Protein AF-A0AAX6GDY0-F1 (afdb_monomer)

Organism: Iris pallida (NCBI:txid29817)

Sequence (191 aa):
MEAPSLFSLCMKTVSVAIIHGCDYLHDIFDLPSYVFDNLIVNLPPLALHNLHQLSNDDCGRRGFTAYSIDNQRKCGRYDEFDAAWNALYKKRWPENIKRMQTTSSVTLEHGVEICKSVNHSPDWLQLYWEAHLQNCLDEVTERALLPAFDGHISGVEVSDSILNSIGYMGGRTHDYSRLSYHCNKFGQYAR

Solvent-accessible surface area (backbone atoms only — not comparable to full-atom values): 11540 Å² total; per-residue (Å²): 133,82,79,79,50,71,65,58,53,51,52,52,53,51,38,51,40,48,61,73,62,52,96,63,63,70,60,60,76,72,45,58,64,76,58,41,55,57,45,55,67,68,44,38,57,49,25,45,49,48,54,51,51,53,55,56,53,53,58,70,69,60,64,89,70,91,79,69,102,57,69,68,67,65,55,53,56,53,58,56,51,47,53,31,31,43,51,53,39,48,72,76,42,57,68,58,53,56,52,58,56,55,60,68,68,71,73,82,80,76,95,69,94,65,99,72,72,82,87,67,73,77,62,30,62,47,53,42,43,30,53,49,51,50,55,51,50,55,58,48,50,64,50,61,72,39,92,83,48,86,80,57,68,57,69,41,67,55,54,69,65,62,42,47,70,34,52,59,86,70,81,88,55,73,59,75,40,15,42,44,42,53,46,70,75,44,42,90,38,62,130

Secondary structure (DSSP, 8-state):
-PPPPHHHHHHHHHHHHHHHT-TTGGGGGGS-HHHHHHHHHHS-HHHHHHHHHHHHHHHHHS------S-HHHHHHHHHHHHHHHHHHHHHH-HHHHHHHHHHHHSS-SS-------------HHHHHHHHHHHHHHHHHHHHHTSTT--S-GGGPBPPHHHHHHTT--SS--HHHHBHHHHHHHHGGG--

Foldseek 3Di:
DDDDDPVRVVLLVLLVCLLVPPPCLVVLVVDDPVVNLVSLLPHFQSSNVSNVVVLVVVVVVPPDPPDDPPVVVVVVVVVSSQVSLVVLCCVVCVPVVVVVVVVVVPPPDDDDDDPDDDPPDPRSNLVNLQVLLVLQVVQLVVVCPDPPDPPCSQQDFDDVVSCVSRPNPDDDPSLVRGSVNSCVVRVVSHD

Radius of gyration: 19.89 Å; Cα contacts (8 Å, |Δi|>4): 119; chains: 1; bounding box: 56×40×47 Å

pLDDT: mean 77.29, std 18.21, range [34.06, 96.5]

Mean predicted aligned error: 10.9 Å

Structure (mmCIF, N/CA/C/O backbone):
data_AF-A0AAX6GDY0-F1
#
_entry.id   AF-A0AAX6GDY0-F1
#
loop_
_atom_site.group_PDB
_atom_site.id
_atom_site.type_symbol
_atom_site.label_atom_id
_atom_site.label_alt_id
_atom_site.label_comp_id
_atom_site.label_asym_id
_atom_site.label_entity_id
_atom_site.label_seq_id
_atom_site.pdbx_PDB_ins_code
_atom_site.Cartn_x
_atom_site.Cartn_y
_atom_site.Cartn_z
_atom_site.occupancy
_atom_site.B_iso_or_equiv
_atom_site.auth_seq_id
_atom_site.auth_comp_id
_atom_site.auth_asym_id
_atom_site.auth_atom_id
_atom_site.pdbx_PDB_mod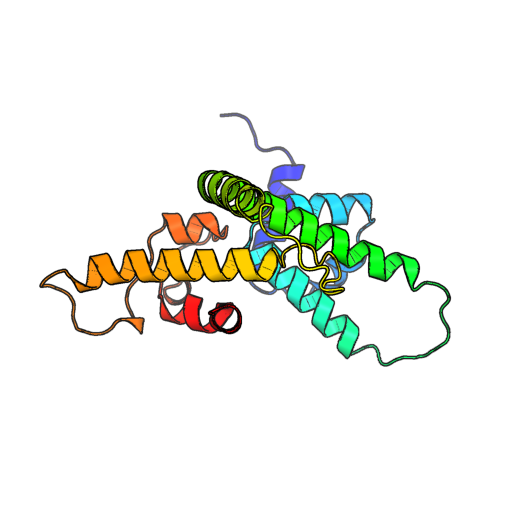el_num
ATOM 1 N N . MET A 1 1 ? -13.009 19.286 -17.060 1.00 50.59 1 MET A N 1
ATOM 2 C CA . MET A 1 1 ? -12.425 17.946 -16.853 1.00 50.59 1 MET A CA 1
ATOM 3 C C . MET A 1 1 ? -11.354 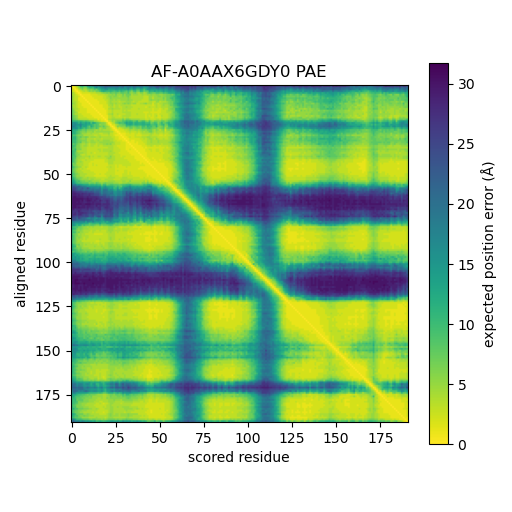17.776 -17.902 1.00 50.59 1 MET A C 1
ATOM 5 O O . MET A 1 1 ? -11.669 17.891 -19.079 1.00 50.59 1 MET A O 1
ATOM 9 N N . GLU A 1 2 ? -10.105 17.622 -17.485 1.00 72.56 2 GLU A N 1
ATOM 10 C CA . GLU A 1 2 ? -9.000 17.339 -18.399 1.00 72.56 2 GLU A CA 1
ATOM 11 C C . GLU A 1 2 ? -9.065 15.860 -18.796 1.00 72.56 2 GLU A C 1
ATOM 13 O O . GLU A 1 2 ? -9.346 15.005 -17.952 1.00 72.56 2 GLU A O 1
ATOM 18 N N . ALA A 1 3 ? -8.907 15.560 -20.086 1.00 79.88 3 ALA A N 1
ATOM 19 C CA . ALA A 1 3 ? -8.934 14.181 -20.555 1.00 79.88 3 ALA A CA 1
ATOM 20 C C . ALA A 1 3 ? -7.693 13.441 -20.021 1.00 79.88 3 ALA A C 1
ATOM 22 O O . ALA A 1 3 ? -6.592 13.993 -20.090 1.00 79.88 3 ALA A O 1
ATOM 23 N N . PRO A 1 4 ? -7.833 12.210 -19.493 1.00 81.88 4 PRO A N 1
ATOM 24 C CA . PRO A 1 4 ? -6.684 11.455 -19.017 1.00 81.88 4 PRO A CA 1
ATOM 25 C C . PRO A 1 4 ? -5.718 11.202 -20.174 1.00 81.88 4 PRO A C 1
ATOM 27 O O . PRO A 1 4 ? -6.131 10.858 -21.284 1.00 81.88 4 PRO A O 1
ATOM 30 N N . SER A 1 5 ? -4.421 11.355 -19.911 1.00 88.44 5 SER A N 1
ATOM 31 C CA . SER A 1 5 ? -3.400 11.018 -20.898 1.00 88.44 5 SER A CA 1
ATOM 32 C C . SER A 1 5 ? -3.428 9.519 -21.207 1.00 88.44 5 SER A C 1
ATOM 34 O O . SER A 1 5 ? -3.775 8.699 -20.350 1.00 88.44 5 SER A O 1
ATOM 36 N N . LEU A 1 6 ? -2.999 9.145 -22.417 1.00 85.94 6 LEU A N 1
ATOM 37 C CA . LEU A 1 6 ? -2.826 7.737 -22.792 1.00 85.94 6 LEU A CA 1
ATOM 38 C C . LEU A 1 6 ? -1.946 7.002 -21.773 1.00 85.94 6 LEU A C 1
ATOM 40 O O . LEU A 1 6 ? -2.270 5.896 -21.358 1.00 85.94 6 LEU A O 1
ATOM 44 N N . PHE A 1 7 ? -0.878 7.657 -21.313 1.00 82.12 7 PHE A N 1
ATOM 45 C CA . PHE A 1 7 ? 0.005 7.118 -20.285 1.00 82.12 7 PHE A CA 1
ATOM 46 C C . PHE A 1 7 ? -0.748 6.802 -18.986 1.00 82.12 7 PHE A C 1
ATOM 48 O O . PHE A 1 7 ? -0.642 5.691 -18.477 1.00 82.12 7 PHE A O 1
ATOM 55 N N . SER A 1 8 ? -1.565 7.734 -18.481 1.00 82.25 8 SER A N 1
ATOM 56 C CA . SER A 1 8 ? -2.367 7.521 -17.269 1.00 82.25 8 SER A CA 1
ATOM 57 C C . SER A 1 8 ? -3.349 6.356 -17.424 1.00 82.25 8 SER A C 1
ATOM 59 O O . SER A 1 8 ? -3.498 5.542 -16.509 1.00 82.25 8 SER A O 1
ATOM 61 N N . LEU A 1 9 ? -3.978 6.233 -18.595 1.00 85.31 9 LEU A N 1
ATOM 62 C CA . LEU A 1 9 ? -4.912 5.148 -18.880 1.00 85.31 9 LEU A CA 1
ATOM 63 C C . LEU A 1 9 ? -4.205 3.784 -18.951 1.00 85.31 9 LEU A C 1
ATOM 65 O O . LEU A 1 9 ? -4.679 2.815 -18.351 1.00 85.31 9 LEU A O 1
ATOM 69 N N . CYS A 1 10 ? -3.051 3.716 -19.620 1.00 83.44 10 CYS A N 1
ATOM 70 C CA . CYS A 1 10 ? -2.217 2.516 -19.670 1.00 83.44 10 CYS A CA 1
ATOM 71 C C . CYS A 1 10 ? -1.750 2.114 -18.267 1.00 83.44 10 CYS A C 1
ATOM 73 O O . CYS A 1 10 ? -1.941 0.971 -17.865 1.00 83.44 10 CYS A O 1
ATOM 75 N N . MET A 1 11 ? -1.233 3.065 -17.485 1.00 83.31 11 MET A N 1
ATOM 76 C CA . MET A 1 11 ? -0.788 2.836 -16.109 1.00 83.31 11 MET A CA 1
ATOM 77 C C . MET A 1 11 ? -1.899 2.282 -15.221 1.00 83.31 11 MET A C 1
ATOM 79 O O . MET A 1 11 ? -1.684 1.320 -14.482 1.00 83.31 11 MET A O 1
ATOM 83 N N . LYS A 1 12 ? -3.107 2.848 -15.315 1.00 84.38 12 LYS A N 1
ATOM 84 C CA . LYS A 1 12 ? -4.273 2.351 -14.578 1.00 84.38 12 LYS A CA 1
ATOM 85 C C . LYS A 1 12 ? -4.615 0.917 -14.981 1.00 84.38 12 LYS A C 1
ATOM 87 O O . LYS A 1 12 ? -4.848 0.084 -14.112 1.00 84.38 12 LYS A O 1
ATOM 92 N N . THR A 1 13 ? -4.607 0.630 -16.279 1.00 86.06 13 THR A N 1
ATOM 93 C CA . THR A 1 13 ? -4.926 -0.701 -16.819 1.00 86.06 13 THR A CA 1
ATOM 94 C C . THR A 1 13 ? -3.914 -1.747 -16.353 1.00 86.06 13 THR A C 1
ATOM 96 O O . THR A 1 13 ? -4.306 -2.793 -15.842 1.00 86.06 13 THR A O 1
ATOM 99 N N . VAL A 1 14 ? -2.619 -1.436 -16.439 1.00 85.75 14 VAL A N 1
ATOM 100 C CA . VAL A 1 14 ? -1.543 -2.324 -15.977 1.00 85.75 14 VAL A CA 1
ATOM 101 C C . VAL A 1 14 ? -1.612 -2.527 -14.462 1.00 85.75 14 VAL A C 1
ATOM 103 O O . VAL A 1 14 ? -1.531 -3.659 -13.996 1.00 85.75 14 VAL A O 1
ATOM 106 N N . SER A 1 15 ? -1.847 -1.466 -13.684 1.00 86.19 15 SER A N 1
ATOM 107 C CA . SER A 1 15 ? -1.993 -1.572 -12.224 1.00 86.19 15 SER A CA 1
ATOM 108 C C . SER A 1 15 ? -3.141 -2.504 -11.835 1.00 86.19 15 SER A C 1
ATOM 110 O O . SER A 1 15 ? -2.982 -3.353 -10.962 1.00 86.19 15 SER A O 1
ATOM 112 N N . VAL A 1 16 ? -4.291 -2.378 -12.505 1.00 85.12 16 VAL A N 1
ATOM 113 C CA . VAL A 1 16 ? -5.443 -3.264 -12.297 1.00 85.12 16 VAL A CA 1
ATOM 114 C C . VAL A 1 16 ? -5.083 -4.706 -12.654 1.00 85.12 16 VAL A C 1
ATOM 116 O O . VAL A 1 16 ? -5.381 -5.600 -11.866 1.00 85.12 16 VAL A O 1
ATOM 119 N N . ALA A 1 17 ? -4.405 -4.946 -13.779 1.00 84.75 17 ALA A N 1
ATOM 120 C CA . ALA A 1 17 ? -3.981 -6.290 -14.176 1.00 84.75 17 ALA A CA 1
ATOM 121 C C . ALA A 1 17 ? -3.024 -6.938 -13.154 1.00 84.75 17 ALA A C 1
ATOM 123 O O . ALA A 1 17 ? -3.185 -8.109 -12.810 1.00 84.75 17 ALA A O 1
ATOM 124 N N . ILE A 1 18 ? -2.075 -6.166 -12.609 1.00 85.50 18 ILE A N 1
ATOM 125 C CA . ILE A 1 18 ? -1.142 -6.628 -11.566 1.00 85.50 18 ILE A CA 1
ATOM 126 C C . ILE A 1 18 ? -1.875 -6.950 -10.257 1.00 85.50 18 ILE A C 1
ATOM 128 O O . ILE A 1 18 ? -1.566 -7.940 -9.593 1.00 85.50 18 ILE A O 1
ATOM 132 N N . ILE A 1 19 ? -2.849 -6.127 -9.861 1.00 84.06 19 ILE A N 1
ATOM 133 C CA . ILE A 1 19 ? -3.598 -6.326 -8.611 1.00 84.06 19 ILE A CA 1
ATOM 134 C C . ILE A 1 19 ? -4.432 -7.610 -8.657 1.00 84.06 19 ILE A C 1
ATOM 136 O O . ILE A 1 19 ? -4.470 -8.340 -7.667 1.00 84.06 19 ILE A O 1
ATOM 140 N N . HIS A 1 20 ? -5.076 -7.890 -9.791 1.00 80.81 20 HIS A N 1
ATOM 141 C CA . HIS A 1 20 ? -5.985 -9.032 -9.934 1.00 80.81 20 HIS A CA 1
ATOM 142 C C . HIS A 1 20 ? -5.288 -10.326 -10.381 1.00 80.81 20 HIS A C 1
ATOM 144 O O . HIS A 1 20 ? -5.951 -11.354 -10.469 1.00 80.81 20 HIS A O 1
ATOM 150 N N . GLY A 1 21 ? -3.974 -10.294 -10.632 1.00 70.94 21 GLY A N 1
ATOM 151 C CA . GLY A 1 21 ? -3.195 -11.494 -10.939 1.00 70.94 21 GLY A CA 1
ATOM 152 C C . GLY A 1 21 ? -3.463 -12.059 -12.334 1.00 70.94 21 GLY A C 1
ATOM 153 O O . GLY A 1 21 ? -3.808 -13.228 -12.457 1.00 70.94 21 GLY A O 1
ATOM 154 N N . CYS A 1 22 ? -3.334 -11.246 -13.388 1.00 70.31 22 CYS A N 1
ATOM 155 C CA . CYS A 1 22 ? -3.431 -11.744 -14.766 1.00 70.31 22 CYS A CA 1
ATOM 156 C C . CYS A 1 22 ? -2.330 -12.774 -15.106 1.00 70.31 22 CYS A C 1
ATOM 158 O O . CYS A 1 22 ? -1.204 -12.674 -14.632 1.00 70.31 22 CYS A O 1
ATOM 160 N N . ASP A 1 23 ? -2.616 -13.715 -16.009 1.00 67.62 23 ASP A N 1
ATOM 161 C CA . ASP A 1 23 ? -1.700 -14.824 -16.344 1.00 67.62 23 ASP A CA 1
ATOM 162 C C . ASP A 1 23 ? -0.388 -14.392 -17.042 1.00 67.62 23 ASP A C 1
ATOM 164 O O . ASP A 1 23 ? 0.569 -15.160 -17.111 1.00 67.62 23 ASP A O 1
ATOM 168 N N . TYR A 1 24 ? -0.314 -13.148 -17.529 1.00 68.06 24 TYR A N 1
ATOM 169 C CA . TYR A 1 24 ? 0.787 -12.620 -18.351 1.00 68.06 24 TYR A CA 1
ATOM 170 C C . TYR A 1 24 ? 1.698 -11.627 -17.607 1.00 68.06 24 TYR A C 1
ATOM 172 O O . TYR A 1 24 ? 2.372 -10.808 -18.226 1.00 68.06 24 TYR A O 1
ATOM 180 N N . LEU A 1 25 ? 1.724 -11.644 -16.268 1.00 73.94 25 LEU A N 1
ATOM 181 C CA . LEU A 1 25 ? 2.529 -10.677 -15.501 1.00 73.94 25 LEU A CA 1
ATOM 182 C C . LEU A 1 25 ? 4.043 -10.831 -15.707 1.00 73.94 25 LEU A C 1
ATOM 184 O O . LEU A 1 25 ? 4.781 -9.880 -15.456 1.00 73.94 25 LEU A O 1
ATOM 188 N N . HIS A 1 26 ? 4.507 -11.979 -16.207 1.00 74.75 26 HIS A N 1
ATOM 189 C CA . HIS A 1 26 ? 5.915 -12.173 -16.557 1.00 74.75 26 HIS A CA 1
ATOM 190 C C . HIS A 1 26 ? 6.367 -11.277 -17.722 1.00 74.75 26 HIS A C 1
ATOM 192 O O . HIS A 1 26 ? 7.489 -10.776 -17.688 1.00 74.75 26 HIS A O 1
ATOM 198 N N . ASP A 1 27 ? 5.475 -10.968 -18.668 1.00 79.81 27 ASP A N 1
ATOM 199 C CA . ASP A 1 27 ? 5.770 -10.121 -19.834 1.00 79.81 27 ASP A CA 1
ATOM 200 C C . ASP A 1 27 ? 6.114 -8.674 -19.424 1.00 79.81 27 ASP A C 1
ATOM 202 O O . ASP A 1 27 ? 6.772 -7.937 -20.159 1.00 79.81 27 ASP A O 1
ATOM 206 N N . ILE A 1 28 ? 5.713 -8.250 -18.216 1.00 81.62 28 ILE A N 1
ATOM 207 C CA . ILE A 1 28 ? 6.062 -6.932 -17.663 1.00 81.62 28 ILE A CA 1
ATOM 208 C C . ILE A 1 28 ? 7.580 -6.805 -17.481 1.00 81.62 28 ILE A C 1
ATOM 210 O O . ILE A 1 28 ? 8.132 -5.718 -17.652 1.00 81.62 28 ILE A O 1
ATOM 214 N N . PHE A 1 29 ? 8.275 -7.902 -17.170 1.00 80.25 29 PHE A N 1
ATOM 215 C CA . PHE A 1 29 ? 9.726 -7.890 -16.969 1.00 80.25 29 PHE A CA 1
ATOM 216 C C . PHE A 1 29 ? 10.528 -7.823 -18.277 1.00 80.25 29 PHE A C 1
ATOM 218 O O . PHE A 1 29 ? 11.725 -7.506 -18.217 1.00 80.25 29 PHE A O 1
ATOM 225 N N . ASP A 1 30 ? 9.869 -8.073 -19.415 1.00 82.25 30 ASP A N 1
ATOM 226 C CA . ASP A 1 30 ? 10.417 -7.962 -20.773 1.00 82.25 30 ASP A CA 1
ATOM 227 C C . ASP A 1 30 ? 10.269 -6.547 -21.360 1.00 82.25 30 ASP A C 1
ATOM 229 O O . ASP A 1 30 ? 10.781 -6.254 -22.445 1.00 82.25 30 ASP A O 1
ATOM 233 N N . LEU A 1 31 ? 9.600 -5.637 -20.642 1.00 81.81 31 LEU A N 1
ATOM 234 C CA . LEU A 1 31 ? 9.494 -4.240 -21.045 1.00 81.81 31 LEU A CA 1
ATOM 235 C C . LEU A 1 31 ? 10.879 -3.566 -21.098 1.00 81.81 31 LEU A C 1
ATOM 237 O O . LEU A 1 31 ? 11.759 -3.863 -20.282 1.00 81.81 31 LEU A O 1
ATOM 241 N N . PRO A 1 32 ? 11.080 -2.596 -22.013 1.00 83.75 32 PRO A N 1
ATOM 242 C CA . PRO A 1 32 ? 12.267 -1.749 -21.994 1.00 83.75 32 PRO A CA 1
ATOM 243 C C . PRO A 1 32 ? 12.457 -1.100 -20.618 1.00 83.75 32 PRO A C 1
ATOM 245 O O . PRO A 1 32 ? 11.481 -0.637 -20.028 1.00 83.75 32 PRO A O 1
ATOM 248 N N . SER A 1 33 ? 13.703 -1.003 -20.136 1.00 80.50 33 SER A N 1
ATOM 249 C CA . SER A 1 33 ? 14.002 -0.519 -18.776 1.00 80.50 33 SER A CA 1
ATOM 250 C C . SER A 1 33 ? 13.342 0.823 -18.477 1.00 80.50 33 SER A C 1
ATOM 252 O O . SER A 1 33 ? 12.595 0.928 -17.521 1.00 80.50 33 SER A O 1
ATOM 254 N N . TYR A 1 34 ? 13.452 1.803 -19.378 1.00 80.94 34 TYR A N 1
ATOM 255 C CA . TYR A 1 34 ? 12.824 3.112 -19.175 1.00 80.94 34 TYR A CA 1
ATOM 256 C C . TYR A 1 34 ? 11.296 3.043 -18.981 1.00 80.94 34 TYR A C 1
ATOM 258 O O . TYR A 1 34 ? 10.729 3.900 -18.306 1.00 80.94 34 TYR A O 1
ATOM 266 N N . VAL A 1 35 ? 10.608 2.068 -19.589 1.00 82.81 35 VAL A N 1
ATOM 267 C CA . VAL A 1 35 ? 9.160 1.859 -19.417 1.00 82.81 35 VAL A CA 1
ATOM 268 C C . VAL A 1 35 ? 8.892 1.203 -18.073 1.00 82.81 35 VAL A C 1
ATOM 270 O O . VAL A 1 35 ? 7.987 1.624 -17.361 1.00 82.81 35 VAL A O 1
ATOM 273 N N . PHE A 1 36 ? 9.683 0.190 -17.730 1.00 84.69 36 PHE A N 1
ATOM 274 C CA . PHE A 1 36 ? 9.570 -0.558 -16.484 1.00 84.69 36 PHE A CA 1
ATOM 275 C C . PHE A 1 36 ? 9.881 0.308 -15.253 1.00 84.69 36 PHE A C 1
ATOM 277 O O . PHE A 1 36 ? 9.119 0.311 -14.291 1.00 84.69 36 PHE A O 1
ATOM 284 N N . ASP A 1 37 ? 10.926 1.127 -15.315 1.00 85.19 37 ASP A N 1
ATOM 285 C CA . ASP A 1 37 ? 11.319 2.035 -14.236 1.00 85.19 37 ASP A CA 1
ATOM 286 C C . ASP A 1 37 ? 10.221 3.087 -14.011 1.00 85.19 37 ASP A C 1
ATOM 288 O O . ASP A 1 37 ? 9.790 3.338 -12.884 1.00 85.19 37 ASP A O 1
ATOM 292 N N . ASN A 1 38 ? 9.679 3.645 -15.104 1.00 85.19 38 ASN A N 1
ATOM 293 C CA . ASN A 1 38 ? 8.527 4.546 -15.040 1.00 85.19 38 ASN A CA 1
ATOM 294 C C . ASN A 1 38 ? 7.256 3.846 -14.542 1.00 85.19 38 ASN A C 1
ATOM 296 O O . ASN A 1 38 ? 6.426 4.488 -13.900 1.00 85.19 38 ASN A O 1
ATOM 300 N N . LEU A 1 39 ? 7.079 2.556 -14.826 1.00 87.31 39 LEU A N 1
ATOM 301 C CA . LEU A 1 39 ? 5.974 1.772 -14.287 1.00 87.31 39 LEU A CA 1
ATOM 302 C C . LEU A 1 39 ? 6.114 1.688 -12.762 1.00 87.31 39 LEU A C 1
ATOM 304 O O . LEU A 1 39 ? 5.214 2.144 -12.061 1.00 87.31 39 LEU A O 1
ATOM 308 N N . ILE A 1 40 ? 7.255 1.206 -12.256 1.00 88.81 40 ILE A N 1
ATOM 309 C CA . ILE A 1 40 ? 7.536 1.015 -10.822 1.00 88.81 40 ILE A CA 1
ATOM 310 C C . ILE A 1 40 ? 7.222 2.269 -10.000 1.00 88.81 40 ILE A C 1
ATOM 312 O O . ILE A 1 40 ? 6.473 2.189 -9.025 1.00 88.81 40 ILE A O 1
ATOM 316 N N . VAL A 1 41 ? 7.734 3.434 -10.406 1.00 88.94 41 VAL A N 1
ATOM 317 C CA . VAL A 1 41 ? 7.577 4.679 -9.626 1.00 88.94 41 VAL A CA 1
ATOM 318 C C . VAL A 1 41 ? 6.139 5.207 -9.597 1.00 88.94 41 VAL A C 1
ATOM 320 O O . VAL A 1 41 ? 5.803 6.039 -8.755 1.00 88.94 41 VAL A O 1
ATOM 323 N N . ASN A 1 42 ? 5.286 4.739 -10.511 1.00 88.88 42 ASN A N 1
ATOM 324 C CA . ASN A 1 42 ? 3.893 5.162 -10.631 1.00 88.88 42 ASN A CA 1
ATOM 325 C C . ASN A 1 42 ? 2.892 4.092 -10.163 1.00 88.88 42 ASN A C 1
ATOM 327 O O . ASN A 1 42 ? 1.686 4.359 -10.160 1.00 88.88 42 ASN A O 1
ATOM 331 N N . LEU A 1 43 ? 3.351 2.896 -9.775 1.00 91.38 43 LEU A N 1
ATOM 332 C CA . LEU A 1 43 ? 2.461 1.843 -9.298 1.00 91.38 43 LEU A CA 1
ATOM 333 C C . LEU A 1 43 ? 1.886 2.181 -7.915 1.00 91.38 43 LEU A C 1
ATOM 335 O O . LEU A 1 43 ? 2.593 2.684 -7.037 1.00 91.38 43 LEU A O 1
ATOM 339 N N . PRO A 1 44 ? 0.604 1.859 -7.673 1.00 92.88 44 PRO A N 1
ATOM 340 C CA . PRO A 1 44 ? 0.078 1.881 -6.324 1.00 92.88 44 PRO A CA 1
ATOM 341 C C . PRO A 1 44 ? 0.734 0.799 -5.448 1.00 92.88 44 PRO A C 1
ATOM 343 O O . PRO A 1 44 ? 1.182 -0.223 -5.974 1.00 92.88 44 PRO A O 1
ATOM 346 N N . PRO A 1 45 ? 0.708 0.956 -4.113 1.00 94.62 45 PRO A N 1
ATOM 347 C CA . PRO A 1 45 ? 1.363 0.038 -3.179 1.00 94.62 45 PRO A CA 1
ATOM 348 C C . PRO A 1 45 ? 1.001 -1.435 -3.377 1.00 94.62 45 PRO A C 1
ATOM 350 O O . PRO A 1 45 ? 1.887 -2.285 -3.397 1.00 94.62 45 PRO A O 1
ATOM 353 N N . LEU A 1 46 ? -0.281 -1.760 -3.573 1.00 92.12 46 LEU A N 1
ATOM 354 C CA . LEU A 1 46 ? -0.703 -3.149 -3.759 1.00 92.12 46 LEU A CA 1
ATOM 355 C C . LEU A 1 46 ? -0.141 -3.752 -5.056 1.00 92.12 46 LEU A C 1
ATOM 357 O O . LEU A 1 46 ? 0.330 -4.887 -5.054 1.00 92.12 46 LEU A O 1
ATOM 361 N N . ALA A 1 47 ? -0.147 -2.983 -6.149 1.00 91.25 47 ALA A N 1
ATOM 362 C CA . ALA A 1 47 ? 0.417 -3.432 -7.419 1.00 91.25 47 ALA A CA 1
ATOM 363 C C . ALA A 1 47 ? 1.944 -3.569 -7.335 1.00 91.25 47 ALA A C 1
ATOM 365 O O . ALA A 1 47 ? 2.495 -4.572 -7.780 1.00 91.25 47 ALA A O 1
ATOM 366 N N . LEU A 1 48 ? 2.622 -2.598 -6.713 1.00 93.25 48 LEU A N 1
ATOM 367 C CA . LEU A 1 48 ? 4.068 -2.640 -6.510 1.00 93.25 48 LEU A CA 1
ATOM 368 C C . LEU A 1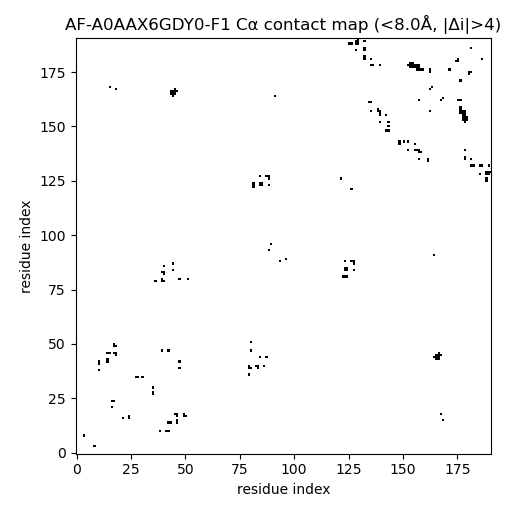 48 ? 4.479 -3.858 -5.674 1.00 93.25 48 LEU A C 1
ATOM 370 O O . LEU A 1 48 ? 5.461 -4.519 -5.995 1.00 93.25 48 LEU A O 1
ATOM 374 N N . HIS A 1 49 ? 3.711 -4.189 -4.634 1.00 92.12 49 HIS A N 1
ATOM 375 C CA . HIS A 1 49 ? 3.953 -5.365 -3.802 1.00 92.12 49 HIS A CA 1
ATOM 376 C C . HIS A 1 49 ? 3.802 -6.673 -4.573 1.00 92.12 49 HIS A C 1
ATOM 378 O O . HIS A 1 49 ? 4.699 -7.509 -4.506 1.00 92.12 49 HIS A O 1
ATOM 384 N N . ASN A 1 50 ? 2.723 -6.832 -5.344 1.00 89.62 50 ASN A N 1
ATOM 385 C CA . ASN A 1 50 ? 2.539 -8.016 -6.184 1.00 89.62 50 ASN A CA 1
ATOM 386 C C . ASN A 1 50 ? 3.681 -8.157 -7.206 1.00 89.62 50 ASN A C 1
ATOM 388 O O . ASN A 1 50 ? 4.226 -9.245 -7.366 1.00 89.62 50 ASN A O 1
ATOM 392 N N . LEU A 1 51 ? 4.090 -7.058 -7.853 1.00 88.31 51 LEU A N 1
ATOM 393 C CA . LEU A 1 51 ? 5.201 -7.073 -8.808 1.00 88.31 51 LEU A CA 1
ATOM 394 C C . LEU A 1 51 ? 6.544 -7.410 -8.133 1.00 88.31 51 LEU A C 1
ATOM 396 O O . LEU A 1 51 ? 7.324 -8.193 -8.674 1.00 88.31 51 LEU A O 1
ATOM 400 N N . HIS A 1 52 ? 6.801 -6.866 -6.939 1.00 88.25 52 HIS A N 1
ATOM 401 C CA . HIS A 1 52 ? 8.006 -7.166 -6.163 1.00 88.25 52 HIS A CA 1
ATOM 402 C C . HIS A 1 52 ? 8.034 -8.644 -5.720 1.00 88.25 52 HIS A C 1
ATOM 404 O O . HIS A 1 52 ? 9.063 -9.302 -5.856 1.00 88.25 52 HIS A O 1
ATOM 410 N N . GLN A 1 53 ? 6.908 -9.212 -5.268 1.00 85.50 53 GLN A N 1
ATOM 411 C CA . GLN A 1 53 ? 6.822 -10.642 -4.931 1.00 85.50 53 GLN A CA 1
ATOM 412 C C . GLN A 1 53 ? 7.137 -11.537 -6.135 1.00 85.50 53 GLN A C 1
ATOM 414 O O . GLN A 1 53 ? 7.969 -12.435 -6.024 1.00 85.50 53 GLN A O 1
ATOM 419 N N . LEU A 1 54 ? 6.558 -11.235 -7.302 1.00 82.88 54 LEU A N 1
ATOM 420 C CA . LEU A 1 54 ? 6.833 -11.974 -8.539 1.00 82.88 54 LEU A CA 1
ATOM 421 C C . LEU A 1 54 ? 8.318 -11.934 -8.928 1.00 82.88 54 LEU A C 1
ATOM 423 O O . LEU A 1 54 ? 8.869 -12.942 -9.367 1.00 82.88 54 LEU A O 1
ATOM 427 N N . SER A 1 55 ? 8.979 -10.789 -8.732 1.00 80.06 55 SER A N 1
ATOM 428 C CA . SER A 1 55 ? 10.417 -10.652 -8.987 1.00 80.06 55 SER A CA 1
ATOM 429 C C . SER A 1 55 ? 11.266 -11.540 -8.067 1.00 80.06 55 SER A C 1
ATOM 431 O O . SER A 1 55 ? 12.288 -12.078 -8.499 1.00 80.06 55 SER A O 1
ATOM 433 N N . ASN A 1 56 ? 10.865 -11.700 -6.803 1.00 74.19 56 ASN A N 1
ATOM 434 C CA . ASN A 1 56 ? 11.585 -12.533 -5.837 1.00 74.19 56 ASN A CA 1
ATOM 435 C C . ASN A 1 56 ? 11.382 -14.034 -6.111 1.00 74.19 56 ASN A C 1
ATOM 437 O O . ASN A 1 56 ? 12.339 -14.807 -6.019 1.00 74.19 56 ASN A O 1
ATOM 441 N N . ASP A 1 57 ? 10.179 -14.435 -6.526 1.00 68.25 57 ASP A N 1
ATOM 442 C CA . ASP A 1 57 ? 9.856 -15.827 -6.859 1.00 68.25 57 ASP A CA 1
ATOM 443 C C . ASP A 1 57 ? 10.579 -16.323 -8.126 1.00 68.25 57 ASP A C 1
ATOM 445 O O . ASP A 1 57 ? 11.074 -17.456 -8.160 1.00 68.25 57 ASP A O 1
ATOM 449 N N . ASP A 1 58 ? 10.714 -15.481 -9.160 1.00 59.16 58 ASP A N 1
ATOM 450 C CA . ASP A 1 58 ? 11.435 -15.845 -10.393 1.00 59.16 58 ASP A CA 1
ATOM 451 C C . ASP A 1 58 ? 12.948 -16.032 -10.149 1.00 59.16 58 ASP A C 1
ATOM 453 O O . ASP A 1 58 ? 13.595 -16.906 -10.739 1.00 59.16 58 ASP A O 1
ATOM 457 N N . CYS A 1 59 ? 13.510 -15.283 -9.192 1.00 50.16 59 CYS A N 1
ATOM 458 C CA . CYS A 1 59 ? 14.896 -15.441 -8.748 1.00 50.16 59 CYS A CA 1
ATOM 459 C C . CYS A 1 59 ? 15.143 -16.813 -8.089 1.00 50.16 59 CYS A C 1
ATOM 461 O O . CYS A 1 59 ? 16.183 -17.431 -8.319 1.00 50.16 59 CYS A O 1
ATOM 463 N N . GLY A 1 60 ? 14.171 -17.330 -7.328 1.00 43.44 60 GLY A N 1
ATOM 464 C CA . GLY A 1 60 ? 14.258 -18.646 -6.683 1.00 43.44 60 GLY A CA 1
ATOM 465 C C . GLY A 1 60 ? 14.079 -19.832 -7.638 1.00 43.44 60 GLY A C 1
ATOM 466 O O . GLY A 1 60 ? 14.603 -20.917 -7.382 1.00 43.44 60 GLY A O 1
ATOM 467 N N . ARG A 1 61 ? 13.363 -19.644 -8.756 1.00 43.31 61 ARG A N 1
ATOM 468 C CA . ARG A 1 61 ? 13.041 -20.717 -9.715 1.00 43.31 61 ARG A CA 1
ATOM 469 C C . ARG A 1 61 ? 14.112 -20.905 -10.795 1.00 43.31 61 ARG A C 1
ATOM 471 O O . ARG A 1 61 ? 14.308 -22.020 -11.284 1.00 43.31 61 ARG A O 1
ATOM 478 N N . ARG A 1 62 ? 14.845 -19.847 -11.152 1.00 43.25 62 ARG A N 1
ATOM 479 C CA . ARG A 1 62 ? 15.968 -19.916 -12.096 1.00 43.25 62 ARG A CA 1
ATOM 480 C C . ARG A 1 62 ? 17.249 -20.279 -11.340 1.00 43.25 62 ARG A C 1
ATOM 482 O O . ARG A 1 62 ? 18.081 -19.424 -11.054 1.00 43.25 62 ARG A O 1
ATOM 489 N N . GLY A 1 63 ? 17.370 -21.565 -10.996 1.00 36.34 63 GLY A N 1
ATOM 490 C CA . GLY A 1 63 ? 18.532 -22.131 -10.310 1.00 36.34 63 GLY A CA 1
ATOM 491 C C . GLY A 1 63 ? 19.855 -21.637 -10.899 1.00 36.34 63 GLY A C 1
ATOM 492 O O . GLY A 1 63 ? 19.976 -21.478 -12.113 1.00 36.34 63 GLY A O 1
ATOM 493 N N . PHE A 1 64 ? 20.821 -21.377 -10.017 1.00 37.88 64 PHE A N 1
ATOM 494 C CA . PHE A 1 64 ? 22.182 -20.921 -10.302 1.00 37.88 64 PHE A CA 1
ATOM 495 C C . PHE A 1 64 ? 22.851 -21.714 -11.444 1.00 37.88 64 PHE A C 1
ATOM 497 O O . PHE A 1 64 ? 23.632 -22.633 -11.211 1.00 37.88 64 PHE A O 1
ATOM 504 N N . THR A 1 65 ? 22.613 -21.340 -12.700 1.00 34.06 65 THR A N 1
ATOM 505 C CA . THR A 1 65 ? 23.496 -21.708 -13.805 1.00 34.06 65 THR A CA 1
ATOM 506 C C . THR A 1 65 ? 24.585 -20.653 -13.844 1.00 34.06 65 THR A C 1
ATOM 508 O O . THR A 1 65 ? 24.401 -19.551 -14.365 1.00 34.06 65 THR A O 1
ATOM 511 N N . ALA A 1 66 ? 25.699 -20.985 -13.201 1.00 40.88 66 ALA A N 1
ATOM 512 C CA . ALA A 1 66 ? 26.856 -20.138 -12.973 1.00 40.88 66 ALA A CA 1
ATOM 513 C C . ALA A 1 66 ? 27.654 -19.834 -14.256 1.00 40.88 66 ALA A C 1
ATOM 515 O O . ALA A 1 66 ? 28.850 -20.053 -14.2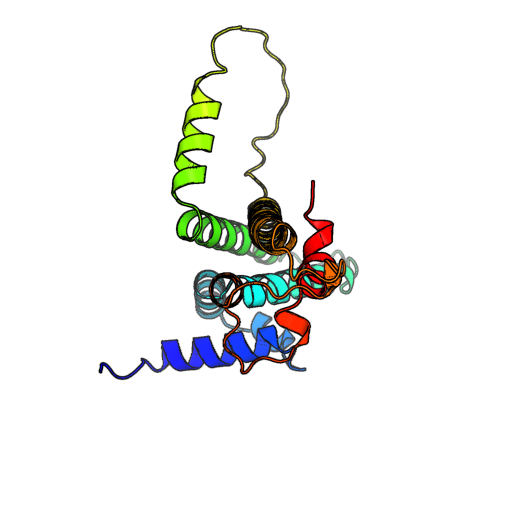71 1.00 40.88 66 ALA A O 1
ATOM 516 N N . TYR A 1 67 ? 27.029 -19.333 -15.325 1.00 38.16 67 TYR A N 1
ATOM 517 C CA . TYR A 1 67 ? 27.729 -18.783 -16.494 1.00 38.16 67 TYR A CA 1
ATOM 518 C C . TYR A 1 67 ? 26.853 -17.749 -17.210 1.00 38.16 67 TYR A C 1
ATOM 520 O O . TYR A 1 67 ? 26.319 -18.004 -18.284 1.00 38.16 67 TYR A O 1
ATOM 528 N N . SER A 1 68 ? 26.676 -16.565 -16.626 1.00 35.78 68 SER A N 1
ATOM 529 C CA . SER A 1 68 ? 26.261 -15.374 -17.380 1.00 35.78 68 SER A CA 1
ATOM 530 C C . SER A 1 68 ? 26.778 -14.123 -16.679 1.00 35.78 68 SER A C 1
ATOM 532 O O . SER A 1 68 ? 26.416 -13.830 -15.541 1.00 35.78 68 SER A O 1
ATOM 534 N N . ILE A 1 69 ? 27.651 -13.398 -17.373 1.00 38.72 69 ILE A N 1
ATOM 535 C CA . ILE A 1 69 ? 28.286 -12.133 -16.977 1.00 38.72 69 ILE A CA 1
ATOM 536 C C . ILE A 1 69 ? 27.256 -10.989 -17.118 1.00 38.72 69 ILE A C 1
ATOM 538 O O . ILE A 1 69 ? 27.513 -9.979 -17.749 1.00 38.72 69 ILE A O 1
ATOM 542 N N . ASP A 1 70 ? 26.055 -11.162 -16.557 1.00 39.56 70 ASP A N 1
ATOM 543 C CA . ASP A 1 70 ? 24.946 -10.190 -16.633 1.00 39.56 70 ASP A CA 1
ATOM 544 C C . ASP A 1 70 ? 24.323 -9.892 -15.254 1.00 39.56 70 ASP A C 1
ATOM 546 O O . ASP A 1 70 ? 23.247 -9.301 -15.134 1.00 39.56 70 ASP A O 1
ATOM 550 N N . ASN A 1 71 ? 25.026 -10.242 -14.173 1.00 40.72 71 ASN A N 1
ATOM 551 C CA . ASN A 1 71 ? 24.566 -10.010 -12.799 1.00 40.72 71 ASN A CA 1
ATOM 552 C C . ASN A 1 71 ? 24.494 -8.521 -12.398 1.00 40.72 71 ASN A C 1
ATOM 554 O O . ASN A 1 71 ? 23.960 -8.214 -11.337 1.00 40.72 71 ASN A O 1
ATOM 558 N N . GLN A 1 72 ? 24.957 -7.585 -13.236 1.00 42.16 72 GLN A N 1
ATOM 559 C CA . GLN A 1 72 ? 24.789 -6.147 -12.983 1.00 42.16 72 GLN A CA 1
ATOM 560 C C . GLN A 1 72 ? 23.357 -5.653 -13.240 1.00 42.16 72 GLN A C 1
ATOM 562 O O . GLN A 1 72 ? 22.868 -4.811 -12.494 1.00 42.16 72 GLN A O 1
ATOM 567 N N . ARG A 1 73 ? 22.639 -6.196 -14.235 1.00 46.19 73 ARG A N 1
ATOM 568 C CA . ARG A 1 73 ? 21.278 -5.724 -14.572 1.00 46.19 73 ARG A CA 1
ATOM 569 C C . ARG A 1 73 ? 20.217 -6.149 -13.559 1.00 46.19 73 ARG A C 1
ATOM 571 O O . ARG A 1 73 ? 19.216 -5.461 -13.402 1.00 46.19 73 ARG A O 1
ATOM 578 N N . LYS A 1 74 ? 20.429 -7.279 -12.879 1.00 49.31 74 LYS A N 1
ATOM 579 C CA . LYS A 1 74 ? 19.500 -7.799 -11.862 1.00 49.31 74 LYS A CA 1
ATOM 580 C C . LYS A 1 74 ? 19.633 -7.085 -10.515 1.00 49.31 74 LYS A C 1
ATOM 582 O O . LYS A 1 74 ? 18.659 -7.038 -9.777 1.00 49.31 74 LYS A O 1
ATOM 587 N N . CYS A 1 75 ? 20.806 -6.518 -10.221 1.00 47.00 75 CYS A N 1
ATOM 588 C CA . CYS A 1 75 ? 21.039 -5.762 -8.992 1.00 47.00 75 CYS A CA 1
ATOM 589 C C . CYS A 1 75 ? 20.450 -4.338 -9.054 1.00 47.00 75 CYS A C 1
ATOM 591 O O . CYS A 1 75 ? 19.933 -3.888 -8.042 1.00 47.00 75 CYS A O 1
ATOM 593 N N . GLY A 1 76 ? 20.446 -3.680 -10.228 1.00 49.72 76 GLY A N 1
ATOM 594 C CA . GLY A 1 76 ? 19.789 -2.367 -10.416 1.00 49.72 76 GLY A CA 1
ATOM 595 C C . GLY A 1 76 ? 18.291 -2.411 -10.089 1.00 49.72 76 GLY A C 1
ATOM 596 O O . GLY A 1 76 ? 17.842 -1.674 -9.217 1.00 49.72 76 GLY A O 1
ATOM 597 N N . ARG A 1 77 ? 17.623 -3.449 -10.630 1.00 61.00 77 ARG A N 1
ATOM 598 C CA . ARG A 1 77 ? 16.389 -4.118 -10.154 1.00 61.00 77 ARG A CA 1
ATOM 599 C C . ARG A 1 77 ? 15.816 -3.605 -8.829 1.00 61.00 77 ARG A C 1
ATOM 601 O O . ARG A 1 77 ? 14.691 -3.128 -8.707 1.00 61.00 77 ARG A O 1
ATOM 608 N N . TYR A 1 78 ? 16.589 -3.895 -7.789 1.00 61.72 78 TYR A N 1
ATOM 609 C CA . TYR A 1 78 ? 16.152 -3.845 -6.403 1.00 61.72 78 TYR A CA 1
ATOM 610 C C . TYR A 1 78 ? 16.191 -2.422 -5.837 1.00 61.72 78 TYR A C 1
ATOM 612 O O . TYR A 1 78 ? 15.307 -2.041 -5.067 1.00 61.72 78 TYR A O 1
ATOM 620 N N . ASP A 1 79 ? 17.160 -1.617 -6.279 1.00 69.88 79 ASP A N 1
ATOM 621 C CA . ASP A 1 79 ? 17.294 -0.215 -5.878 1.00 69.88 79 ASP A CA 1
ATOM 622 C C . ASP A 1 79 ? 16.087 0.608 -6.362 1.00 69.88 79 ASP A C 1
ATOM 624 O O . ASP A 1 79 ? 15.619 1.512 -5.665 1.00 69.88 79 ASP A O 1
ATOM 628 N N . GLU A 1 80 ? 15.518 0.255 -7.522 1.00 81.44 80 GLU A N 1
ATOM 629 C CA . GLU A 1 80 ? 14.312 0.899 -8.052 1.00 81.44 80 GLU A CA 1
ATOM 630 C C . GLU A 1 80 ? 13.061 0.605 -7.203 1.00 81.44 80 GLU A C 1
ATOM 632 O O . GLU A 1 80 ? 12.255 1.510 -6.957 1.00 81.44 80 GLU A O 1
ATOM 637 N N . PHE A 1 81 ? 12.908 -0.626 -6.696 1.00 87.38 81 PHE A N 1
ATOM 638 C CA . PHE A 1 81 ? 11.820 -0.963 -5.769 1.00 87.38 81 PHE A CA 1
ATOM 639 C C . PHE A 1 81 ? 11.973 -0.227 -4.439 1.00 87.38 81 PHE A C 1
ATOM 641 O O . PHE A 1 81 ? 10.993 0.337 -3.949 1.00 87.38 81 PHE A O 1
ATOM 648 N N . ASP A 1 82 ? 13.177 -0.203 -3.863 1.00 88.25 82 ASP A N 1
ATOM 649 C CA . ASP A 1 82 ? 13.442 0.495 -2.600 1.00 88.25 82 ASP A CA 1
ATOM 650 C C . ASP A 1 82 ? 13.115 1.993 -2.714 1.00 88.25 82 ASP A C 1
ATOM 652 O O . ASP A 1 82 ? 12.393 2.555 -1.883 1.00 88.25 82 ASP A O 1
ATOM 656 N N . ALA A 1 83 ? 13.538 2.631 -3.812 1.00 89.94 83 ALA A N 1
ATOM 657 C CA . ALA A 1 83 ? 13.219 4.024 -4.108 1.00 89.94 83 ALA A CA 1
ATOM 658 C C . ALA A 1 83 ? 11.705 4.272 -4.252 1.00 89.94 83 ALA A C 1
ATOM 660 O O . ALA A 1 83 ? 11.190 5.273 -3.737 1.00 89.94 83 ALA A O 1
ATOM 661 N N . ALA A 1 84 ? 10.975 3.366 -4.907 1.00 93.12 84 ALA A N 1
ATOM 662 C CA . ALA A 1 84 ? 9.525 3.469 -5.050 1.00 93.12 84 ALA A CA 1
ATOM 663 C C . ALA A 1 84 ? 8.795 3.308 -3.707 1.00 93.12 84 ALA A C 1
ATOM 665 O O . ALA A 1 84 ? 7.913 4.110 -3.385 1.00 93.12 84 ALA A O 1
ATOM 666 N N . TRP A 1 85 ? 9.198 2.340 -2.877 1.00 95.06 85 TRP A N 1
ATOM 667 C CA . TRP A 1 85 ? 8.646 2.162 -1.531 1.00 95.06 85 TRP A CA 1
ATOM 668 C C . TRP A 1 85 ? 8.906 3.372 -0.638 1.00 95.06 85 TRP A C 1
ATOM 670 O O . TRP A 1 85 ? 7.991 3.859 0.030 1.00 95.06 85 TRP A O 1
ATOM 680 N N . ASN A 1 86 ? 10.120 3.918 -0.692 1.00 93.19 86 ASN A N 1
ATOM 681 C CA . ASN A 1 86 ? 10.487 5.149 -0.006 1.00 93.19 86 ASN A CA 1
ATOM 682 C C . ASN A 1 86 ? 9.576 6.319 -0.413 1.00 93.19 86 ASN A C 1
ATOM 684 O O . ASN A 1 86 ? 9.024 7.022 0.441 1.00 93.19 86 ASN A O 1
ATOM 688 N N . ALA A 1 87 ? 9.367 6.511 -1.719 1.00 93.69 87 ALA A N 1
ATOM 689 C CA . ALA A 1 87 ? 8.494 7.559 -2.242 1.00 93.69 87 ALA A CA 1
ATOM 690 C C . ALA A 1 87 ? 7.036 7.385 -1.780 1.00 93.69 87 ALA A C 1
ATOM 692 O O . ALA A 1 87 ? 6.412 8.351 -1.330 1.00 93.69 87 ALA A O 1
ATOM 693 N N . LEU A 1 88 ? 6.503 6.159 -1.827 1.00 95.38 88 LEU A N 1
ATOM 694 C CA . LEU A 1 88 ? 5.149 5.844 -1.362 1.00 95.38 88 LEU A CA 1
ATOM 695 C C . LEU A 1 88 ? 4.985 6.086 0.143 1.00 95.38 88 LEU A C 1
ATOM 697 O O . LEU A 1 88 ? 3.982 6.671 0.562 1.00 95.38 88 LEU A O 1
ATOM 701 N N . TYR A 1 89 ? 5.968 5.684 0.951 1.00 94.75 89 TYR A N 1
ATOM 702 C CA . TYR A 1 89 ? 5.947 5.887 2.398 1.00 94.75 89 TYR A CA 1
ATOM 703 C C . TYR A 1 89 ? 5.946 7.377 2.749 1.00 94.75 89 TYR A C 1
ATOM 705 O O . TYR A 1 89 ? 5.061 7.850 3.464 1.00 94.75 89 TYR A O 1
ATOM 713 N N . LYS A 1 90 ? 6.885 8.145 2.177 1.00 93.25 90 LYS A N 1
ATOM 714 C CA . LYS A 1 90 ? 6.985 9.600 2.377 1.00 93.25 90 LYS A CA 1
ATOM 715 C C . LYS A 1 90 ? 5.709 10.332 1.976 1.00 93.25 90 LYS A C 1
ATOM 717 O O . LYS A 1 90 ? 5.297 11.262 2.664 1.00 93.25 90 LYS A O 1
ATOM 722 N N . LYS A 1 91 ? 5.081 9.910 0.875 1.00 93.50 91 LYS A N 1
ATOM 723 C CA . LYS A 1 91 ? 3.828 10.496 0.386 1.00 93.50 91 LYS A CA 1
ATOM 724 C C . LYS A 1 91 ? 2.663 10.252 1.346 1.00 93.50 91 LYS A C 1
ATOM 726 O O . LYS A 1 91 ? 1.830 11.138 1.510 1.00 93.50 91 LYS A O 1
ATOM 731 N N . ARG A 1 92 ? 2.584 9.064 1.953 1.00 94.19 92 ARG A N 1
ATOM 732 C CA . ARG A 1 92 ? 1.465 8.671 2.822 1.00 94.19 92 ARG A CA 1
ATOM 733 C C . ARG A 1 92 ? 1.625 9.151 4.267 1.00 94.19 92 ARG A C 1
ATOM 735 O O . ARG A 1 92 ? 0.634 9.554 4.866 1.00 94.19 92 ARG A O 1
ATOM 742 N N . TRP A 1 93 ? 2.847 9.154 4.803 1.00 94.31 93 TRP A N 1
ATOM 743 C CA . TRP A 1 93 ? 3.140 9.554 6.186 1.00 94.31 93 TRP A CA 1
ATOM 744 C C . TRP A 1 93 ? 4.272 10.597 6.274 1.00 94.31 93 TRP A C 1
ATOM 746 O O . TRP A 1 93 ? 5.336 10.316 6.835 1.00 94.31 93 TRP A O 1
ATOM 756 N N . PRO A 1 94 ? 4.064 11.830 5.773 1.00 90.50 94 PRO A N 1
ATOM 757 C CA . PRO A 1 94 ? 5.095 12.873 5.795 1.00 90.50 94 PRO A CA 1
ATOM 758 C C . PRO A 1 94 ? 5.540 13.250 7.218 1.00 90.50 94 PRO A C 1
ATOM 760 O O . PRO A 1 94 ? 6.696 13.611 7.436 1.00 90.50 94 PRO A O 1
ATOM 763 N N . GLU A 1 95 ? 4.653 13.124 8.208 1.00 88.56 95 GLU A N 1
ATOM 764 C CA . GLU A 1 95 ? 4.957 13.446 9.607 1.00 88.56 95 GLU A CA 1
ATOM 765 C C . GLU A 1 95 ? 5.881 12.418 10.278 1.00 88.56 95 GLU A C 1
ATOM 767 O O . GLU A 1 95 ? 6.720 12.783 11.107 1.00 88.56 95 GLU A O 1
ATOM 772 N N . ASN A 1 96 ? 5.811 11.146 9.872 1.00 84.50 96 ASN A N 1
ATOM 773 C CA . ASN A 1 96 ? 6.684 10.098 10.409 1.00 84.50 96 ASN A CA 1
ATOM 774 C C . ASN A 1 96 ? 8.146 10.336 10.009 1.00 84.50 96 ASN A C 1
ATOM 776 O O . ASN A 1 96 ? 9.055 10.071 10.793 1.00 84.50 96 ASN A O 1
ATOM 780 N N . ILE A 1 97 ? 8.376 10.909 8.824 1.00 81.44 97 ILE A N 1
ATOM 781 C CA . ILE A 1 97 ? 9.716 11.256 8.333 1.00 81.44 97 ILE A CA 1
ATOM 782 C C . ILE A 1 97 ? 10.388 12.287 9.237 1.00 81.44 97 ILE A C 1
ATOM 784 O O . ILE A 1 97 ? 11.558 12.124 9.585 1.00 81.44 97 ILE A O 1
ATOM 788 N N . LYS A 1 98 ? 9.646 13.315 9.667 1.00 76.12 98 LYS A N 1
ATOM 789 C CA . LYS A 1 98 ? 10.168 14.334 10.588 1.00 76.12 98 LYS A CA 1
ATOM 790 C C . LYS A 1 98 ? 10.619 13.684 11.896 1.00 76.12 98 LYS A C 1
ATOM 792 O O . LYS A 1 98 ? 11.730 13.931 12.352 1.00 76.12 98 LYS A O 1
ATOM 797 N N . ARG A 1 99 ? 9.806 12.773 12.447 1.00 73.88 99 ARG A N 1
ATOM 798 C CA . ARG A 1 99 ? 10.122 12.041 13.685 1.00 73.88 99 ARG A CA 1
ATOM 799 C C . ARG A 1 99 ? 11.368 11.156 13.551 1.00 73.88 99 ARG A C 1
ATOM 801 O O . ARG A 1 99 ? 12.188 11.136 14.470 1.00 73.88 99 ARG A O 1
ATOM 808 N N . MET A 1 100 ? 11.531 10.457 12.426 1.00 75.31 100 MET A N 1
ATOM 809 C CA . MET A 1 100 ? 12.711 9.619 12.151 1.00 75.31 100 MET A CA 1
ATOM 810 C C . MET A 1 100 ? 14.001 10.450 12.048 1.00 75.31 100 MET A C 1
ATOM 812 O O . MET A 1 100 ? 15.050 10.048 12.547 1.00 75.31 100 MET A O 1
ATOM 816 N N . GLN A 1 101 ? 13.928 11.642 11.451 1.00 66.19 101 GLN A N 1
ATOM 817 C CA . GLN A 1 101 ? 15.072 12.554 11.363 1.00 66.19 101 GLN A CA 1
ATOM 818 C C . GLN A 1 101 ? 15.444 13.133 12.733 1.00 66.19 101 GLN A C 1
ATOM 820 O O . GLN A 1 101 ? 16.620 13.172 13.079 1.00 66.19 101 GLN A O 1
ATOM 825 N N . THR A 1 102 ? 14.456 13.510 13.550 1.00 58.38 102 THR A N 1
ATOM 826 C CA . THR A 1 102 ? 14.698 14.046 14.899 1.00 58.38 102 THR A CA 1
ATOM 827 C C . THR A 1 102 ? 15.316 1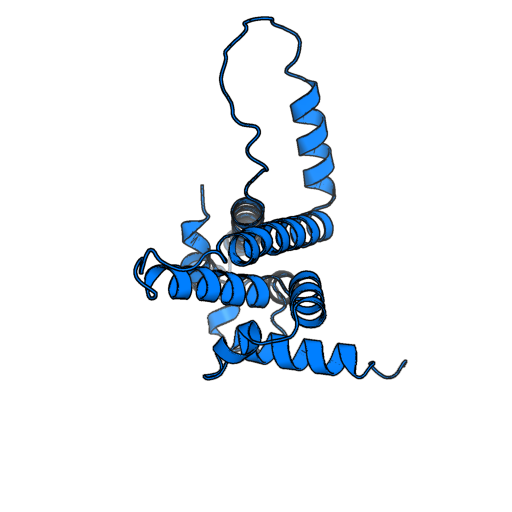3.012 15.843 1.00 58.38 102 THR A C 1
ATOM 829 O O . THR A 1 102 ? 16.226 13.342 16.594 1.00 58.38 102 THR A O 1
ATOM 832 N N . THR A 1 103 ? 14.866 11.756 15.800 1.00 56.66 103 THR A N 1
ATOM 833 C CA . THR A 1 103 ? 15.391 10.682 16.670 1.00 56.66 103 THR A CA 1
ATOM 834 C C . THR A 1 103 ? 16.835 10.301 16.342 1.00 56.66 103 THR A C 1
ATOM 836 O O . THR A 1 103 ? 17.604 10.011 17.253 1.00 56.6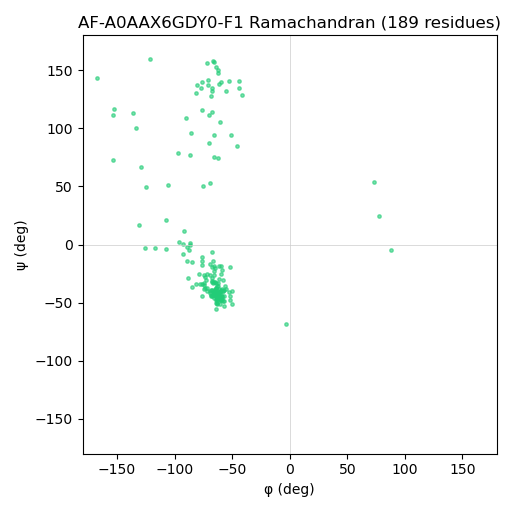6 103 THR A O 1
ATOM 839 N N . SER A 1 104 ? 17.231 10.391 15.070 1.00 56.28 104 SER A N 1
ATOM 840 C CA . SER A 1 104 ? 18.604 10.120 14.617 1.00 56.28 104 SER A CA 1
ATOM 841 C C . SER A 1 104 ? 19.618 11.173 15.095 1.00 56.28 104 SER A C 1
ATOM 843 O O . SER A 1 104 ? 20.801 10.876 15.236 1.00 56.28 104 SER A O 1
ATOM 845 N N . SER A 1 105 ? 19.172 12.407 15.355 1.00 48.12 105 SER A N 1
ATOM 846 C CA . SER A 1 105 ? 20.040 13.509 15.795 1.00 48.12 105 SER A CA 1
ATOM 847 C C . SER A 1 105 ? 20.303 13.545 17.306 1.00 48.12 105 SER A C 1
ATOM 849 O O . SER A 1 105 ? 21.222 14.234 17.730 1.00 48.12 105 SER A O 1
ATOM 851 N N . VAL A 1 106 ? 19.532 12.821 18.126 1.00 52.69 106 VAL A N 1
ATOM 852 C CA . VAL A 1 106 ? 19.612 12.900 19.602 1.00 52.69 106 VAL A CA 1
ATOM 853 C C . VAL A 1 106 ? 20.632 11.914 20.204 1.00 52.69 106 VAL A C 1
ATOM 855 O O . VAL A 1 106 ? 21.029 12.062 21.355 1.00 52.69 106 VAL A O 1
ATOM 858 N N . THR A 1 107 ? 21.123 10.927 19.449 1.00 45.41 107 THR A N 1
ATOM 859 C CA . THR A 1 107 ? 21.982 9.847 19.982 1.00 45.41 107 THR A CA 1
ATOM 860 C C . THR A 1 107 ? 23.495 10.096 19.916 1.00 45.41 107 THR A C 1
ATOM 862 O O . THR A 1 107 ? 24.264 9.172 20.167 1.00 45.41 107 THR A O 1
ATOM 865 N N . LEU A 1 108 ? 23.962 11.313 19.622 1.00 51.50 108 LEU A N 1
ATOM 866 C CA . LEU A 1 108 ? 25.394 11.598 19.443 1.00 51.50 108 LEU A CA 1
ATOM 867 C C . LEU A 1 108 ? 26.007 12.358 20.630 1.00 51.50 108 LEU A C 1
ATOM 869 O O . LEU A 1 108 ? 26.646 13.379 20.432 1.00 51.50 108 LEU A O 1
ATOM 873 N N . GLU A 1 109 ? 25.824 11.874 21.866 1.00 47.66 109 GLU A N 1
ATOM 874 C CA . GLU A 1 109 ? 26.463 12.500 23.046 1.00 47.66 109 GLU A CA 1
ATOM 875 C C . GLU A 1 109 ? 27.307 11.565 23.927 1.00 47.66 109 GLU A C 1
ATOM 877 O O . GLU A 1 109 ? 27.965 12.047 24.841 1.00 47.66 109 GLU A O 1
ATOM 882 N N . HIS A 1 110 ? 27.393 10.255 23.671 1.00 46.00 110 HIS A N 1
ATOM 883 C CA . HIS A 1 110 ? 28.266 9.388 24.479 1.00 46.00 110 HIS A CA 1
ATOM 884 C C . HIS A 1 110 ? 29.108 8.462 23.605 1.00 46.00 110 HIS A C 1
ATOM 886 O O . HIS A 1 110 ? 28.646 7.438 23.106 1.00 46.00 110 HIS A O 1
ATOM 892 N N . GLY A 1 111 ? 30.367 8.867 23.418 1.00 53.50 111 GLY A N 1
ATOM 893 C CA . GLY A 1 111 ? 31.381 8.136 22.674 1.00 53.50 111 GLY A CA 1
ATOM 894 C C . GLY A 1 111 ? 31.670 6.769 23.286 1.00 53.50 111 GLY A C 1
ATOM 895 O O . GLY A 1 111 ? 32.374 6.661 24.285 1.00 53.50 111 GLY A O 1
ATOM 896 N N . VAL A 1 112 ? 31.166 5.728 22.631 1.00 40.03 112 VAL A N 1
ATOM 897 C CA . VAL A 1 112 ? 31.755 4.390 22.625 1.00 40.03 112 VAL A CA 1
ATOM 898 C C . VAL A 1 112 ? 31.705 3.914 21.180 1.00 40.03 112 VAL A C 1
ATOM 900 O O . VAL A 1 112 ? 30.636 3.726 20.601 1.00 40.03 112 VAL A O 1
ATOM 903 N N . GLU A 1 113 ? 32.885 3.775 20.588 1.00 48.09 113 GLU A N 1
ATOM 904 C CA . GLU A 1 113 ? 33.100 3.320 19.222 1.00 48.09 113 GLU A CA 1
ATOM 905 C C . GLU A 1 113 ? 32.748 1.826 19.131 1.00 48.09 113 GLU A C 1
ATOM 907 O O . GLU A 1 113 ? 33.574 0.939 19.338 1.00 48.09 113 GLU A O 1
ATOM 912 N N . ILE A 1 114 ? 31.472 1.530 18.875 1.00 39.25 114 ILE A N 1
ATOM 913 C CA . ILE A 1 114 ? 31.037 0.195 18.469 1.00 39.25 114 ILE A CA 1
ATOM 914 C C . ILE A 1 114 ? 31.107 0.159 16.945 1.00 39.25 114 ILE A C 1
ATOM 916 O O . ILE A 1 114 ? 30.276 0.744 16.256 1.00 39.25 114 ILE A O 1
ATOM 920 N N . CYS A 1 115 ? 32.077 -0.576 16.403 1.00 48.16 115 CYS A N 1
ATOM 921 C CA . CYS A 1 115 ? 32.062 -1.017 15.009 1.00 48.16 115 CYS A CA 1
ATOM 922 C C . CYS A 1 115 ? 30.897 -2.003 14.771 1.00 48.16 115 CYS A C 1
ATOM 924 O O . CYS A 1 115 ? 31.107 -3.209 14.690 1.00 48.16 115 CYS A O 1
ATOM 926 N N . LYS A 1 116 ? 29.663 -1.492 14.700 1.00 41.09 116 LYS A N 1
ATOM 927 C CA . LYS A 1 116 ? 28.460 -2.085 14.087 1.00 41.09 116 LYS A CA 1
ATOM 928 C C . LYS A 1 116 ? 27.591 -0.885 13.702 1.00 41.09 116 LYS A C 1
ATOM 930 O O . LYS A 1 116 ? 27.141 -0.155 14.566 1.00 41.09 116 LYS A O 1
ATOM 935 N N . SER A 1 117 ? 27.387 -0.577 12.438 1.00 39.50 117 SER A N 1
ATOM 936 C CA . SER A 1 117 ? 26.531 -1.363 11.568 1.00 39.50 117 SER A CA 1
ATOM 937 C C . SER A 1 117 ? 26.782 -0.911 10.139 1.00 39.50 117 SER A C 1
ATOM 939 O O . SER A 1 117 ? 26.948 0.279 9.884 1.00 39.50 117 SER A O 1
ATOM 941 N N . VAL A 1 118 ? 26.755 -1.856 9.204 1.00 41.62 118 VAL A N 1
ATOM 942 C CA . VAL A 1 118 ? 26.455 -1.570 7.799 1.00 41.62 118 VAL A CA 1
ATOM 943 C C . VAL A 1 118 ? 25.307 -0.555 7.770 1.00 41.62 118 VAL A C 1
ATOM 945 O O . VAL A 1 118 ? 24.309 -0.751 8.471 1.00 41.62 118 VAL A O 1
ATOM 948 N N . ASN A 1 119 ? 25.476 0.544 7.031 1.00 43.94 119 ASN A N 1
ATOM 949 C CA . ASN A 1 119 ? 24.417 1.503 6.720 1.00 43.94 119 ASN A CA 1
ATOM 950 C C . ASN A 1 119 ? 23.335 0.769 5.913 1.00 43.94 119 ASN A C 1
ATOM 952 O O . ASN A 1 119 ? 23.274 0.889 4.693 1.00 43.94 119 ASN A O 1
ATOM 956 N N . HIS A 1 120 ? 22.535 -0.070 6.565 1.00 54.62 120 HIS A N 1
ATOM 957 C CA . HIS A 1 120 ? 21.378 -0.671 5.937 1.00 54.62 120 HIS A CA 1
ATOM 958 C C . HIS A 1 120 ? 20.375 0.461 5.753 1.00 54.62 120 HIS A C 1
ATOM 960 O O . HIS A 1 120 ? 19.871 1.012 6.735 1.00 54.62 120 HIS A O 1
ATOM 966 N N . SER A 1 121 ? 20.142 0.842 4.492 1.00 65.19 121 SER A N 1
ATOM 967 C CA . SER A 1 121 ? 18.966 1.627 4.121 1.00 65.19 121 SER A CA 1
ATOM 968 C C . SER A 1 121 ? 17.758 1.021 4.844 1.00 65.19 121 SER A C 1
ATOM 970 O O . SER A 1 121 ? 17.662 -0.211 4.908 1.00 65.19 121 SER A O 1
ATOM 972 N N . PRO A 1 122 ? 16.887 1.837 5.459 1.00 77.00 122 PRO A N 1
ATOM 973 C CA . PRO A 1 122 ? 15.689 1.312 6.091 1.00 77.00 122 PRO A CA 1
ATOM 974 C C . PRO A 1 122 ? 14.903 0.499 5.063 1.00 77.00 122 PRO A C 1
ATOM 976 O O . PRO A 1 122 ? 14.686 0.967 3.952 1.00 77.00 122 PRO A O 1
ATOM 979 N N . ASP A 1 123 ? 14.485 -0.708 5.439 1.00 88.94 123 ASP A N 1
ATOM 980 C CA . ASP A 1 123 ? 13.654 -1.559 4.589 1.00 88.94 123 ASP A CA 1
ATOM 981 C C . ASP A 1 123 ? 12.287 -0.883 4.400 1.00 88.94 123 ASP A C 1
ATOM 983 O O . ASP A 1 123 ? 11.397 -0.964 5.254 1.00 88.94 123 ASP A O 1
ATOM 987 N N . TRP A 1 124 ? 12.147 -0.126 3.308 1.00 92.38 124 TRP A N 1
ATOM 988 C CA . TRP A 1 124 ? 10.965 0.696 3.066 1.00 92.38 124 TRP A CA 1
ATOM 989 C C . TRP A 1 124 ? 9.718 -0.146 2.810 1.00 92.38 124 TRP A C 1
ATOM 991 O O . TRP A 1 124 ? 8.619 0.298 3.142 1.00 92.38 124 TRP A O 1
ATOM 1001 N N . LEU A 1 125 ? 9.873 -1.356 2.263 1.00 92.62 125 LEU A N 1
ATOM 1002 C CA . LEU A 1 125 ? 8.774 -2.303 2.081 1.00 92.62 125 LEU A CA 1
ATOM 1003 C C . LEU A 1 125 ? 8.217 -2.730 3.443 1.00 92.62 125 LEU A C 1
ATOM 1005 O O . LEU A 1 125 ? 7.008 -2.645 3.668 1.00 92.62 125 LEU A O 1
ATOM 1009 N N . GLN A 1 126 ? 9.105 -3.147 4.348 1.00 93.19 126 GLN A N 1
ATOM 1010 C CA . GLN A 1 126 ? 8.756 -3.505 5.719 1.00 93.19 126 GLN A CA 1
ATOM 1011 C C . GLN A 1 126 ? 8.068 -2.340 6.439 1.00 93.19 126 GLN A C 1
ATOM 1013 O O . GLN A 1 126 ? 6.960 -2.504 6.944 1.00 93.19 126 GLN A O 1
ATOM 1018 N N . LEU A 1 127 ? 8.681 -1.150 6.436 1.00 93.94 127 LEU A N 1
ATOM 1019 C CA . LEU A 1 127 ? 8.123 0.032 7.104 1.00 93.94 127 LEU A CA 1
ATOM 1020 C C . LEU A 1 127 ? 6.749 0.423 6.551 1.00 93.94 127 LEU A C 1
ATOM 1022 O O . LEU A 1 127 ? 5.865 0.818 7.312 1.00 93.94 127 LEU A O 1
ATOM 1026 N N . TYR A 1 128 ? 6.558 0.323 5.233 1.00 96.00 128 TYR A N 1
ATOM 1027 C CA . TYR A 1 128 ? 5.286 0.648 4.599 1.00 96.00 128 TYR A CA 1
ATOM 1028 C C . TYR A 1 128 ? 4.165 -0.271 5.074 1.00 96.00 128 TYR A C 1
ATOM 1030 O O . TYR A 1 128 ? 3.097 0.211 5.464 1.00 96.00 128 TYR A O 1
ATOM 1038 N N . TRP A 1 129 ? 4.388 -1.585 5.038 1.00 96.50 129 TRP A N 1
ATOM 1039 C CA . TRP A 1 129 ? 3.347 -2.543 5.394 1.00 96.50 129 TRP A CA 1
ATOM 1040 C C . TRP A 1 129 ? 3.094 -2.614 6.897 1.00 96.50 129 TRP A C 1
ATOM 1042 O O . TRP A 1 129 ? 1.940 -2.743 7.297 1.00 96.50 129 TRP A O 1
ATOM 1052 N N . GLU A 1 130 ? 4.121 -2.421 7.719 1.00 95.75 130 GLU A N 1
ATOM 1053 C CA . GLU A 1 130 ? 3.981 -2.279 9.169 1.00 95.75 130 GLU A CA 1
ATOM 1054 C C . GLU A 1 130 ? 3.106 -1.064 9.527 1.00 95.75 130 GLU A C 1
ATOM 1056 O O . GLU A 1 130 ? 2.090 -1.203 10.210 1.00 95.75 130 GLU A O 1
ATOM 1061 N N . ALA A 1 131 ? 3.410 0.115 8.970 1.00 95.38 131 ALA A N 1
ATOM 1062 C CA . ALA A 1 131 ? 2.604 1.319 9.179 1.00 95.38 131 ALA A CA 1
ATOM 1063 C C . ALA A 1 131 ? 1.174 1.174 8.628 1.00 95.38 131 ALA A C 1
ATOM 1065 O O . ALA A 1 131 ? 0.212 1.671 9.216 1.00 95.38 131 ALA A O 1
ATOM 1066 N N . HIS A 1 132 ? 1.006 0.477 7.502 1.00 96.38 132 HIS A N 1
ATOM 1067 C CA . HIS A 1 132 ? -0.314 0.178 6.957 1.00 96.38 132 HIS A CA 1
ATOM 1068 C C . HIS A 1 132 ? -1.143 -0.702 7.899 1.00 96.3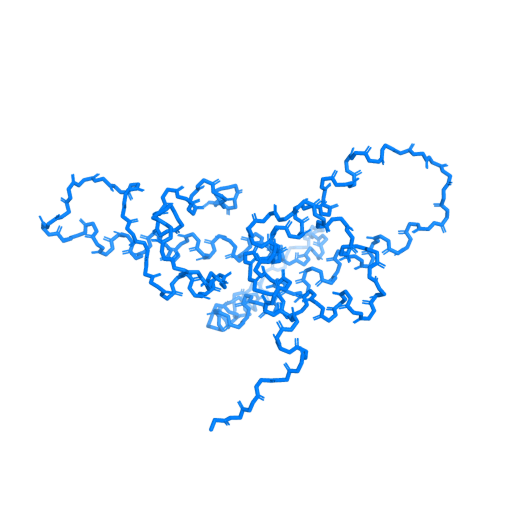8 132 HIS A C 1
ATOM 1070 O O . HIS A 1 132 ? -2.316 -0.400 8.122 1.00 96.38 132 HIS A O 1
ATOM 1076 N N . LEU A 1 133 ? -0.551 -1.765 8.451 1.00 96.06 133 LEU A N 1
ATOM 1077 C CA . LEU A 1 133 ? -1.217 -2.640 9.413 1.00 96.06 133 LEU A CA 1
ATOM 1078 C C . LEU A 1 133 ? -1.591 -1.882 10.687 1.00 96.06 133 LEU A C 1
ATOM 1080 O O . LEU A 1 133 ? -2.714 -2.044 11.159 1.00 96.06 133 LEU A O 1
ATOM 1084 N N . GLN A 1 134 ? -0.715 -1.003 11.182 1.00 95.00 134 GLN A N 1
ATOM 1085 C CA . GLN A 1 134 ? -1.027 -0.155 12.332 1.00 95.00 134 GLN A CA 1
ATOM 1086 C C . GLN A 1 134 ? -2.242 0.738 12.055 1.00 95.00 134 GLN A C 1
ATOM 1088 O O . GLN A 1 134 ? -3.193 0.720 12.829 1.00 95.00 134 GLN A O 1
ATOM 1093 N N . ASN A 1 135 ? -2.281 1.420 10.904 1.00 95.00 135 ASN A N 1
ATOM 1094 C CA . ASN A 1 135 ? -3.448 2.212 10.508 1.00 95.00 135 ASN A CA 1
ATOM 1095 C C . ASN A 1 135 ? -4.739 1.368 10.451 1.00 95.00 135 ASN A C 1
ATOM 1097 O O . ASN A 1 135 ? -5.802 1.857 10.824 1.00 95.00 135 ASN A O 1
ATOM 1101 N N . CYS A 1 136 ? -4.667 0.120 9.968 1.00 94.44 136 CYS A N 1
ATOM 1102 C CA . CYS A 1 136 ? -5.827 -0.778 9.935 1.00 94.44 136 CYS A CA 1
ATOM 1103 C C . CYS A 1 136 ? -6.296 -1.141 11.350 1.00 94.44 136 CYS A C 1
ATOM 1105 O O . CYS A 1 136 ? -7.496 -1.143 11.617 1.00 94.44 136 CYS A O 1
ATOM 1107 N N . LEU A 1 137 ? -5.363 -1.444 12.253 1.00 93.75 137 LEU A N 1
ATOM 1108 C CA . LEU A 1 137 ? -5.666 -1.809 13.635 1.00 93.75 137 LEU A CA 1
ATOM 1109 C C . LEU A 1 137 ? -6.212 -0.629 14.438 1.00 93.75 137 LEU A C 1
ATOM 1111 O O . LEU A 1 137 ? -7.170 -0.820 15.183 1.00 93.75 137 LEU A O 1
ATOM 1115 N N . ASP A 1 138 ? -5.667 0.572 14.260 1.00 93.38 138 ASP A N 1
ATOM 1116 C CA . ASP A 1 138 ? -6.167 1.791 14.903 1.00 93.38 138 ASP A CA 1
ATOM 1117 C C . ASP A 1 138 ? -7.632 2.037 14.500 1.00 93.38 138 ASP A C 1
ATOM 1119 O O . ASP A 1 138 ? -8.510 2.172 15.353 1.00 93.38 138 ASP A O 1
ATOM 1123 N N . GLU A 1 139 ? -7.928 1.956 13.199 1.00 91.19 139 GLU A N 1
ATOM 1124 C CA . GLU A 1 139 ? -9.285 2.103 12.660 1.00 91.19 139 GLU A CA 1
ATOM 1125 C C . GLU A 1 139 ? -10.272 1.039 13.166 1.00 91.19 139 GLU A C 1
ATOM 1127 O O . GLU A 1 139 ? -11.462 1.313 13.359 1.00 91.19 139 GLU A O 1
ATOM 1132 N N . VAL A 1 140 ? -9.820 -0.206 13.318 1.00 89.62 140 VAL A N 1
ATOM 1133 C CA . VAL A 1 140 ? -10.667 -1.291 13.828 1.00 89.62 140 VAL A CA 1
ATOM 1134 C C . VAL A 1 140 ? -10.846 -1.177 15.337 1.00 89.62 140 VAL A C 1
ATOM 1136 O O . VAL A 1 140 ? -11.932 -1.462 15.835 1.00 89.62 140 VAL A O 1
ATOM 1139 N N . THR A 1 141 ? -9.833 -0.700 16.059 1.00 90.62 141 THR A N 1
ATOM 1140 C CA . THR A 1 141 ? -9.911 -0.443 17.501 1.00 90.62 141 THR A CA 1
ATOM 1141 C C . THR A 1 141 ? -10.978 0.604 17.796 1.00 90.62 141 THR A C 1
ATOM 1143 O O . THR A 1 141 ? -11.835 0.370 18.642 1.00 90.62 141 THR A O 1
ATOM 1146 N N . GLU A 1 142 ? -11.010 1.709 17.044 1.00 90.12 142 GLU A N 1
ATOM 1147 C CA . GLU A 1 142 ? -12.059 2.730 17.175 1.00 90.12 142 GLU A CA 1
ATOM 1148 C C . GLU A 1 142 ? -13.468 2.155 16.963 1.00 90.12 142 GLU A C 1
ATOM 1150 O O . GLU A 1 142 ? -14.398 2.487 17.700 1.00 90.12 142 GLU A O 1
ATOM 1155 N N . ARG A 1 143 ? -13.632 1.240 15.998 1.00 87.31 143 ARG A N 1
ATOM 1156 C CA . ARG A 1 143 ? -14.913 0.562 15.739 1.00 87.31 143 ARG A CA 1
ATOM 1157 C C . ARG A 1 143 ? -15.277 -0.448 16.824 1.00 87.31 143 ARG A C 1
ATOM 1159 O O . ARG A 1 143 ? -16.448 -0.553 17.178 1.00 87.31 143 ARG A O 1
ATOM 1166 N N . ALA A 1 144 ? -14.298 -1.169 17.364 1.00 87.44 144 ALA A N 1
ATOM 1167 C CA . ALA A 1 144 ? -14.503 -2.162 18.415 1.00 87.44 144 ALA A CA 1
ATOM 1168 C C . ALA A 1 144 ? -14.941 -1.538 19.753 1.00 87.44 144 ALA A C 1
ATOM 1170 O O . ALA A 1 144 ? -15.522 -2.225 20.590 1.00 87.44 144 ALA A O 1
ATOM 1171 N N . LEU A 1 145 ? -14.704 -0.235 19.945 1.00 89.38 145 LEU A N 1
ATOM 1172 C CA . LEU A 1 145 ? -15.193 0.527 21.099 1.00 89.38 145 LEU A CA 1
ATOM 1173 C C . LEU A 1 145 ? -16.686 0.884 21.005 1.00 89.38 145 LEU A C 1
ATOM 1175 O O . LEU A 1 145 ? -17.266 1.350 21.989 1.00 89.38 145 LEU A O 1
ATOM 1179 N N . LEU A 1 146 ? -17.327 0.692 19.846 1.00 87.62 146 LEU A N 1
ATOM 1180 C CA . LEU A 1 146 ? -18.744 0.995 19.676 1.00 87.62 146 LEU A CA 1
ATOM 1181 C C . LEU A 1 146 ? -19.621 -0.090 20.326 1.00 87.62 146 LEU A C 1
ATOM 1183 O O . LEU A 1 146 ? -19.366 -1.277 20.133 1.00 87.62 146 LEU A O 1
ATOM 1187 N N . PRO A 1 147 ? -20.733 0.276 20.996 1.00 87.25 147 PRO A N 1
ATOM 1188 C CA . PRO A 1 147 ? -21.644 -0.697 21.614 1.00 87.25 147 PRO A CA 1
ATOM 1189 C C . PRO A 1 147 ? -22.274 -1.708 20.643 1.00 87.25 147 PRO A C 1
ATOM 1191 O O . PRO A 1 147 ? -22.796 -2.729 21.076 1.00 87.25 147 PRO A O 1
ATOM 1194 N N . ALA A 1 148 ? -22.267 -1.407 19.341 1.00 85.56 148 ALA A N 1
ATOM 1195 C CA . ALA A 1 148 ? -22.807 -2.261 18.285 1.00 85.56 148 ALA A CA 1
ATOM 1196 C C . ALA A 1 148 ? -21.802 -3.305 17.767 1.00 85.56 148 ALA A C 1
ATOM 1198 O O . ALA A 1 148 ? -22.129 -4.057 16.850 1.00 85.56 148 ALA A O 1
ATOM 1199 N N . PHE A 1 149 ? -20.580 -3.328 18.303 1.00 87.62 149 PHE A N 1
ATOM 1200 C CA . PHE A 1 149 ? -19.569 -4.291 17.901 1.00 87.62 149 PHE A CA 1
ATOM 1201 C C . PHE A 1 149 ? -19.9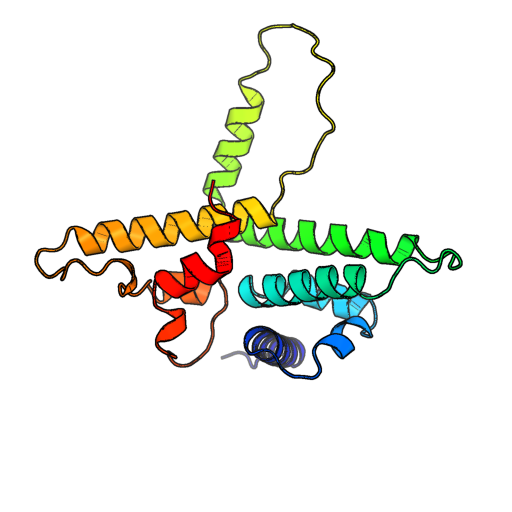50 -5.707 18.354 1.00 87.62 149 PHE A C 1
ATOM 1203 O O . PHE A 1 149 ? -20.243 -5.950 19.522 1.00 87.62 149 PHE A O 1
ATOM 1210 N N . ASP A 1 150 ? -19.930 -6.651 17.417 1.00 86.94 150 ASP A N 1
ATOM 1211 C CA . ASP A 1 150 ? -20.369 -8.038 17.606 1.00 86.94 150 ASP A CA 1
ATOM 1212 C C . ASP A 1 150 ? -19.268 -8.970 18.149 1.00 86.94 150 ASP A C 1
ATOM 1214 O O . ASP A 1 150 ? -19.496 -10.165 18.331 1.00 86.94 150 ASP A O 1
ATOM 1218 N N . GLY A 1 151 ? -18.071 -8.437 18.416 1.00 84.75 151 GLY A N 1
ATOM 1219 C CA . GLY A 1 151 ? -16.914 -9.200 18.884 1.00 84.75 151 GLY A CA 1
ATOM 1220 C C . GLY A 1 151 ? -16.046 -9.795 17.767 1.00 84.75 151 GLY A C 1
ATOM 1221 O O . GLY A 1 151 ? -14.984 -10.349 18.058 1.00 84.75 151 GLY A O 1
ATOM 1222 N N . HIS A 1 152 ? -16.425 -9.668 16.489 1.00 86.75 152 HIS A N 1
ATOM 1223 C CA . HIS A 1 152 ? -15.713 -10.288 15.368 1.00 86.75 152 HIS A CA 1
ATOM 1224 C C . HIS A 1 152 ? -14.731 -9.335 14.673 1.00 86.75 152 HIS A C 1
ATOM 1226 O O . HIS A 1 152 ? -14.962 -8.848 13.567 1.00 86.75 152 HIS A O 1
ATOM 1232 N N . ILE A 1 153 ? -13.555 -9.149 15.285 1.00 86.00 153 ILE A N 1
ATOM 1233 C CA . ILE A 1 153 ? -12.487 -8.251 14.793 1.00 86.00 153 ILE A CA 1
ATOM 1234 C C . ILE A 1 153 ? -12.060 -8.583 13.348 1.00 86.00 153 ILE A C 1
ATOM 1236 O O . ILE A 1 153 ? -11.833 -7.690 12.536 1.00 86.00 153 ILE A O 1
ATOM 1240 N N . SER A 1 154 ? -11.999 -9.868 12.988 1.00 82.81 154 SER A N 1
ATOM 1241 C CA . SER A 1 154 ? -11.582 -10.319 11.649 1.00 82.81 154 SER A CA 1
ATOM 1242 C C . SER A 1 154 ? -12.547 -9.920 10.524 1.00 82.81 154 SER A C 1
ATOM 1244 O O . SER A 1 154 ? -12.158 -9.898 9.350 1.00 82.81 154 SER A O 1
ATOM 1246 N N . GLY A 1 155 ? -13.809 -9.651 10.868 1.00 83.81 155 GLY A N 1
ATOM 1247 C CA . GLY A 1 155 ? -14.868 -9.244 9.950 1.00 83.81 155 GLY A CA 1
ATOM 1248 C C . GLY A 1 155 ? -15.021 -7.737 9.800 1.00 83.81 155 GLY A C 1
ATOM 1249 O O . GLY A 1 155 ? -15.761 -7.313 8.918 1.00 83.81 155 GLY A O 1
ATOM 1250 N N . VAL A 1 156 ? -14.326 -6.939 10.615 1.00 89.81 156 VAL A N 1
ATOM 1251 C CA . VAL A 1 156 ? -14.456 -5.482 10.576 1.00 89.81 156 VAL A CA 1
ATOM 1252 C C . VAL A 1 156 ? -13.892 -4.946 9.267 1.00 89.81 156 VAL A C 1
ATOM 1254 O O . VAL A 1 156 ? -12.789 -5.312 8.849 1.00 89.81 156 VAL A O 1
ATOM 1257 N N . GLU A 1 157 ? -14.668 -4.076 8.624 1.00 90.62 157 GLU A N 1
ATOM 1258 C CA . GLU A 1 157 ? -14.260 -3.418 7.392 1.00 90.62 157 GLU A CA 1
ATOM 1259 C C . GLU A 1 157 ? -13.361 -2.207 7.674 1.00 90.62 157 GLU A C 1
ATOM 1261 O O . GLU A 1 157 ? -13.716 -1.324 8.462 1.00 90.62 157 GLU A O 1
ATOM 1266 N N . VAL A 1 158 ? -12.223 -2.136 6.984 1.00 90.94 158 VAL A N 1
ATOM 1267 C CA . VAL A 1 158 ? -11.401 -0.926 6.903 1.00 90.94 158 VAL A CA 1
ATOM 1268 C C . VAL A 1 158 ? -12.086 0.126 6.030 1.00 90.94 158 VAL A C 1
ATOM 1270 O O . VAL A 1 158 ? -12.921 -0.185 5.177 1.00 90.94 158 VAL A O 1
ATOM 1273 N N . SER A 1 159 ? -11.753 1.398 6.242 1.00 91.19 159 SER A N 1
ATOM 1274 C CA . SER A 1 159 ? -12.328 2.489 5.456 1.00 91.19 159 SER A CA 1
ATOM 1275 C C . SER A 1 159 ? -11.913 2.453 3.979 1.00 91.19 159 SER A C 1
ATOM 1277 O O . SER A 1 159 ? -10.836 1.976 3.610 1.00 91.19 159 SER A O 1
ATOM 1279 N N . ASP A 1 160 ? -12.722 3.088 3.125 1.00 89.81 160 ASP A N 1
ATOM 1280 C CA . ASP A 1 160 ? -12.350 3.327 1.726 1.00 89.81 160 ASP A CA 1
ATOM 1281 C C . ASP A 1 160 ? -11.060 4.164 1.624 1.00 89.81 160 ASP A C 1
ATOM 1283 O O . ASP A 1 160 ? -10.325 4.045 0.651 1.00 89.81 160 ASP A O 1
ATOM 1287 N N . SER A 1 161 ? -10.736 4.981 2.635 1.00 91.25 161 SER A N 1
ATOM 1288 C CA . SER A 1 161 ? -9.464 5.714 2.701 1.00 91.25 161 SER A CA 1
ATOM 1289 C C . SER A 1 161 ? -8.268 4.754 2.756 1.00 91.25 161 SER A C 1
ATOM 1291 O O . SER A 1 161 ? -7.319 4.900 1.980 1.00 91.25 161 SER A O 1
ATOM 1293 N N . ILE A 1 162 ? -8.336 3.716 3.600 1.00 92.00 162 ILE A N 1
ATOM 1294 C CA . ILE A 1 162 ? -7.316 2.660 3.663 1.00 92.00 162 ILE A CA 1
ATOM 1295 C C . ILE A 1 162 ? -7.238 1.898 2.335 1.00 92.00 162 ILE A C 1
ATOM 1297 O O . ILE A 1 162 ? -6.135 1.692 1.824 1.00 92.00 162 ILE A O 1
ATOM 1301 N N . LEU A 1 163 ? -8.367 1.544 1.726 1.00 91.50 163 LEU A N 1
ATOM 1302 C CA . LEU A 1 163 ? -8.378 0.832 0.440 1.00 91.50 163 LEU A CA 1
ATOM 1303 C C . LEU A 1 163 ? -7.784 1.672 -0.699 1.00 91.50 163 LEU A C 1
ATOM 1305 O O . LEU A 1 163 ? -6.903 1.217 -1.435 1.00 91.50 163 LEU A O 1
ATOM 1309 N N . ASN A 1 164 ? -8.186 2.937 -0.793 1.00 90.69 164 ASN A N 1
ATOM 1310 C CA . ASN A 1 164 ? -7.670 3.876 -1.784 1.00 90.69 164 ASN A CA 1
ATOM 1311 C C . ASN A 1 164 ? -6.166 4.112 -1.602 1.00 90.69 164 ASN A C 1
ATOM 1313 O O . ASN A 1 164 ? -5.434 4.237 -2.582 1.00 90.69 164 ASN A O 1
ATOM 1317 N N . SER A 1 165 ? -5.681 4.127 -0.356 1.00 91.75 165 SER A N 1
ATOM 1318 C CA . SER A 1 165 ? -4.264 4.359 -0.058 1.00 91.75 165 SER A CA 1
ATOM 1319 C C . SER A 1 165 ? -3.333 3.256 -0.568 1.00 91.75 165 SER A C 1
ATOM 1321 O O . SER A 1 165 ? -2.177 3.547 -0.863 1.00 91.75 165 SER A O 1
ATOM 1323 N N . ILE A 1 166 ? -3.826 2.019 -0.713 1.00 91.56 166 ILE A N 1
ATOM 1324 C CA . ILE A 1 166 ? -3.079 0.905 -1.324 1.00 91.56 166 ILE A CA 1
ATOM 1325 C C . ILE A 1 166 ? -3.354 0.768 -2.831 1.00 91.56 166 ILE A C 1
ATOM 1327 O O . ILE A 1 166 ? -2.769 -0.090 -3.488 1.00 91.56 166 ILE A O 1
ATOM 1331 N N . GLY A 1 167 ? -4.194 1.650 -3.382 1.00 87.38 167 GLY A N 1
ATOM 1332 C CA . GLY A 1 167 ? -4.566 1.731 -4.795 1.00 87.38 167 GLY A CA 1
ATOM 1333 C C . GLY A 1 167 ? -5.581 0.697 -5.254 1.00 87.38 167 GLY A C 1
ATOM 1334 O O . GLY A 1 167 ? -5.643 0.385 -6.443 1.00 87.38 167 GLY A O 1
ATOM 1335 N N . TYR A 1 168 ? -6.390 0.182 -4.331 1.00 82.88 168 TYR A N 1
ATOM 1336 C CA . TYR A 1 168 ? -7.563 -0.590 -4.701 1.00 82.88 168 TYR A CA 1
ATOM 1337 C C . TYR A 1 168 ? -8.587 0.343 -5.377 1.00 82.88 168 TYR A C 1
ATOM 1339 O O . TYR A 1 168 ? -9.101 1.265 -4.753 1.00 82.88 168 TYR A O 1
ATOM 1347 N N . MET A 1 169 ? -8.850 0.129 -6.671 1.00 65.38 169 MET A N 1
ATOM 1348 C CA . MET A 1 169 ? -9.821 0.889 -7.481 1.00 65.38 169 MET A CA 1
ATOM 1349 C C . MET A 1 169 ? -10.854 -0.048 -8.134 1.00 65.38 169 MET A C 1
ATOM 1351 O O . MET A 1 169 ? -11.074 -0.003 -9.346 1.00 65.38 169 MET A O 1
ATOM 1355 N N . GLY A 1 170 ? -11.456 -0.933 -7.338 1.00 60.84 170 GLY A N 1
ATOM 1356 C CA . GLY A 1 170 ? -12.496 -1.872 -7.767 1.00 60.84 170 GLY A CA 1
ATOM 1357 C C . GLY A 1 170 ? -13.795 -1.694 -6.982 1.00 60.84 170 GLY A C 1
ATOM 1358 O O . GLY A 1 170 ? -13.798 -1.132 -5.887 1.00 60.84 170 GLY A O 1
ATOM 1359 N N . GLY A 1 171 ? -14.913 -2.171 -7.538 1.00 56.69 171 GLY A N 1
ATOM 1360 C CA . GLY A 1 171 ? -16.141 -2.347 -6.758 1.00 56.69 171 GLY A CA 1
ATOM 1361 C C . GLY A 1 171 ? -15.873 -3.320 -5.611 1.00 56.69 171 GLY A C 1
ATOM 1362 O O . GLY A 1 171 ? -15.140 -4.282 -5.813 1.00 56.69 171 GLY A O 1
ATOM 1363 N N . ARG A 1 172 ? -16.421 -3.049 -4.418 1.00 53.75 172 ARG A N 1
ATOM 1364 C CA . ARG A 1 172 ? -16.176 -3.820 -3.188 1.00 53.75 172 ARG A CA 1
ATOM 1365 C C . ARG A 1 172 ? -16.390 -5.321 -3.414 1.00 53.75 172 ARG A C 1
ATOM 1367 O O . ARG A 1 172 ? -17.499 -5.825 -3.272 1.00 53.75 172 ARG A O 1
ATOM 1374 N N . THR A 1 173 ? -15.329 -6.059 -3.712 1.00 62.72 173 THR A N 1
ATOM 1375 C CA . THR A 1 173 ? -15.294 -7.483 -3.390 1.00 62.72 173 THR A CA 1
ATOM 1376 C C . THR A 1 173 ? -15.042 -7.543 -1.889 1.00 62.72 173 THR A C 1
ATOM 1378 O O . THR A 1 173 ? -14.008 -7.046 -1.435 1.00 62.72 173 THR A O 1
ATOM 1381 N N . HIS A 1 174 ? -16.006 -8.077 -1.134 1.00 63.50 174 HIS A N 1
ATOM 1382 C CA . HIS A 1 174 ? -16.055 -8.024 0.335 1.00 63.50 174 HIS A CA 1
ATOM 1383 C C . HIS A 1 174 ? -14.782 -8.506 1.040 1.00 63.50 174 HIS A C 1
ATOM 1385 O O . HIS A 1 174 ? -14.571 -8.163 2.196 1.00 63.50 174 HIS A O 1
ATOM 1391 N N . ASP A 1 175 ? -13.926 -9.274 0.374 1.00 78.06 175 ASP A N 1
ATOM 1392 C CA . ASP A 1 175 ? -12.720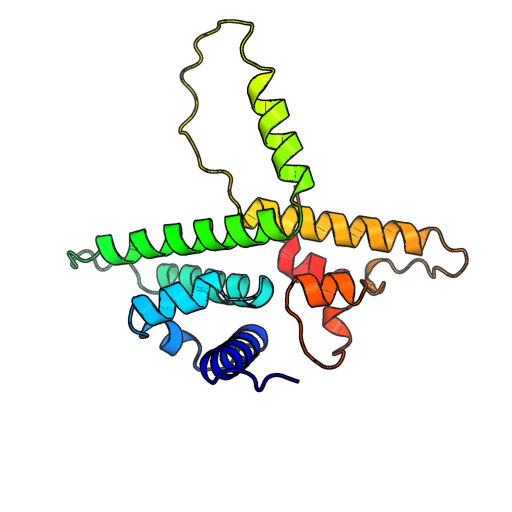 -9.796 1.003 1.00 78.06 175 ASP A CA 1
ATOM 1393 C C . ASP A 1 175 ? -11.667 -8.706 1.241 1.00 78.06 175 ASP A C 1
ATOM 1395 O O . ASP A 1 175 ? -11.095 -8.665 2.324 1.00 78.06 175 ASP A O 1
ATOM 1399 N N . TYR A 1 176 ? -11.464 -7.761 0.312 1.00 83.81 176 TYR A N 1
ATOM 1400 C CA . TYR A 1 176 ? -10.401 -6.749 0.449 1.00 83.81 176 TYR A CA 1
ATOM 1401 C C . TYR A 1 176 ? -10.696 -5.703 1.522 1.00 83.81 176 TYR A C 1
ATOM 1403 O O . TYR A 1 176 ? -9.758 -5.118 2.046 1.00 83.81 176 TYR A O 1
ATOM 1411 N N . SER A 1 177 ? -11.969 -5.448 1.845 1.00 88.31 177 SER A N 1
ATOM 1412 C CA . SER A 1 177 ? -12.332 -4.502 2.905 1.00 88.31 177 SER A CA 1
ATOM 1413 C C . SER A 1 177 ? -12.129 -5.083 4.299 1.00 88.31 177 SER A C 1
ATOM 1415 O O . SER A 1 177 ? -12.072 -4.321 5.256 1.00 88.31 177 SER A O 1
ATOM 1417 N N . ARG A 1 178 ? -12.014 -6.404 4.464 1.00 91.31 178 ARG A N 1
ATOM 1418 C CA . ARG A 1 178 ? -11.934 -7.022 5.794 1.00 91.31 178 ARG A CA 1
ATOM 1419 C C . ARG A 1 178 ? -10.529 -6.932 6.361 1.00 91.31 178 ARG A C 1
ATOM 1421 O O . ARG A 1 178 ? -9.562 -7.281 5.689 1.00 91.31 178 ARG A O 1
ATOM 1428 N N . LEU A 1 179 ? -10.415 -6.606 7.650 1.00 92.25 179 LEU A N 1
ATOM 1429 C CA . LEU A 1 179 ? -9.132 -6.627 8.362 1.00 92.25 179 LEU A CA 1
ATOM 1430 C C . LEU A 1 179 ? -8.375 -7.953 8.167 1.00 92.25 179 LEU A C 1
ATOM 1432 O O . LEU A 1 179 ? -7.162 -7.952 7.970 1.00 92.25 179 LEU A O 1
ATOM 1436 N N . SER A 1 180 ? -9.089 -9.083 8.179 1.00 92.75 180 SER A N 1
ATOM 1437 C CA . SER A 1 180 ? -8.491 -10.408 7.966 1.00 92.75 180 SER A CA 1
ATOM 1438 C C . SER A 1 180 ? -7.719 -10.530 6.653 1.00 92.75 180 SER A C 1
ATOM 1440 O O . SER A 1 180 ? -6.669 -11.171 6.650 1.00 92.75 180 SER A O 1
ATOM 1442 N N . TYR A 1 181 ? -8.171 -9.891 5.571 1.00 92.44 181 TYR A N 1
ATOM 1443 C CA . TYR A 1 181 ? -7.428 -9.857 4.312 1.00 92.44 181 TYR A CA 1
ATOM 1444 C C . TYR A 1 181 ? -6.093 -9.130 4.479 1.00 92.44 181 TYR A C 1
ATOM 1446 O O . TYR A 1 181 ? -5.052 -9.670 4.111 1.00 92.44 181 TYR A O 1
ATOM 1454 N N . HIS A 1 182 ? -6.097 -7.946 5.096 1.00 93.50 182 HIS A N 1
ATOM 1455 C CA . HIS A 1 182 ? -4.876 -7.167 5.317 1.00 93.50 182 HIS A CA 1
ATOM 1456 C C . HIS A 1 182 ? -3.882 -7.913 6.212 1.00 93.50 182 HIS A C 1
ATOM 1458 O O . HIS A 1 182 ? -2.701 -8.006 5.879 1.00 93.50 182 HIS A O 1
ATOM 1464 N N . CYS A 1 183 ? -4.357 -8.510 7.308 1.00 93.38 183 CYS A N 1
ATOM 1465 C CA . CYS A 1 183 ? -3.518 -9.315 8.192 1.00 93.38 183 CYS A CA 1
ATOM 1466 C C . CYS A 1 183 ? -2.982 -10.571 7.496 1.00 93.38 183 CYS A C 1
ATOM 1468 O O . CYS A 1 183 ? -1.826 -10.922 7.691 1.00 93.38 183 CYS A O 1
ATOM 1470 N N . ASN A 1 184 ? -3.781 -11.250 6.672 1.00 92.81 184 ASN A N 1
ATOM 1471 C CA . ASN A 1 184 ? -3.311 -12.429 5.949 1.00 92.81 184 ASN A CA 1
ATOM 1472 C C . ASN A 1 184 ? -2.275 -12.064 4.877 1.00 92.81 184 ASN A C 1
ATOM 1474 O O . ASN A 1 184 ? -1.236 -12.712 4.778 1.00 92.81 184 ASN A O 1
ATOM 1478 N N . LYS A 1 185 ? -2.539 -11.007 4.105 1.00 91.94 185 LYS A N 1
ATOM 1479 C CA . LYS A 1 185 ? -1.695 -10.602 2.979 1.00 91.94 185 LYS A CA 1
ATOM 1480 C C . LYS A 1 185 ? -0.393 -9.940 3.430 1.00 91.94 185 LYS A C 1
ATOM 1482 O O . LYS A 1 185 ? 0.646 -10.172 2.817 1.00 91.94 185 LYS A O 1
ATOM 1487 N N . PHE A 1 186 ? -0.438 -9.132 4.489 1.00 94.56 186 PHE A N 1
ATOM 1488 C CA . PHE A 1 186 ? 0.691 -8.302 4.921 1.00 94.56 186 PHE A CA 1
ATOM 1489 C C . PHE A 1 186 ? 1.226 -8.654 6.309 1.00 94.56 186 PHE A C 1
ATOM 1491 O O . PHE A 1 186 ? 2.224 -8.076 6.726 1.00 94.56 186 PHE A O 1
ATOM 1498 N N . GLY A 1 187 ? 0.623 -9.605 7.026 1.00 93.44 187 GLY A N 1
ATOM 1499 C CA . GLY A 1 187 ? 0.986 -9.927 8.412 1.00 93.44 187 GLY A CA 1
ATOM 1500 C C . GLY A 1 187 ? 2.435 -10.364 8.612 1.00 93.44 187 GLY A C 1
ATOM 1501 O O . GLY A 1 187 ? 2.962 -10.195 9.704 1.00 93.44 187 GLY A O 1
ATOM 1502 N N . GLN A 1 188 ? 3.113 -10.839 7.562 1.00 92.56 188 GLN A N 1
ATOM 1503 C CA . GLN A 1 188 ? 4.552 -11.128 7.609 1.00 92.56 188 GLN A CA 1
ATOM 1504 C C . GLN A 1 188 ? 5.425 -9.896 7.908 1.00 92.56 188 GLN A C 1
ATOM 1506 O O . GLN A 1 188 ? 6.573 -10.054 8.306 1.00 92.56 188 GLN A O 1
ATOM 1511 N N . TYR A 1 189 ? 4.889 -8.687 7.717 1.00 93.94 189 TYR A N 1
ATOM 1512 C CA . TYR A 1 189 ? 5.565 -7.426 8.013 1.00 93.94 189 TYR A CA 1
ATOM 1513 C C . TYR A 1 189 ? 5.191 -6.857 9.390 1.00 93.94 189 TYR A C 1
ATOM 1515 O O . TYR A 1 189 ? 5.657 -5.777 9.736 1.00 93.94 189 TYR A O 1
ATOM 1523 N N . ALA A 1 190 ? 4.356 -7.529 10.187 1.00 90.56 190 ALA A N 1
ATOM 1524 C CA . ALA A 1 190 ? 4.079 -7.086 11.552 1.00 90.56 190 ALA A CA 1
ATOM 1525 C C . ALA A 1 190 ? 5.308 -7.317 12.455 1.00 90.56 190 ALA A C 1
ATOM 1527 O O . ALA A 1 190 ? 5.944 -8.371 12.368 1.00 90.56 190 ALA A O 1
ATOM 1528 N N . ARG A 1 191 ? 5.632 -6.344 13.314 1.00 81.44 191 ARG A N 1
ATOM 1529 C CA . ARG A 1 191 ? 6.697 -6.423 14.327 1.00 81.44 191 ARG A CA 1
ATOM 1530 C C . ARG A 1 191 ? 6.143 -6.209 15.725 1.00 81.44 191 ARG A C 1
ATOM 1532 O O . ARG A 1 191 ? 5.169 -5.437 15.852 1.00 81.44 191 ARG A O 1
#